Protein AF-A0A2E8MBU4-F1 (afdb_monomer)

Structure (mmCIF, N/CA/C/O backbone):
data_AF-A0A2E8MBU4-F1
#
_entry.id   AF-A0A2E8MBU4-F1
#
loop_
_atom_site.group_PDB
_atom_site.id
_atom_site.type_symbol
_atom_site.label_atom_id
_at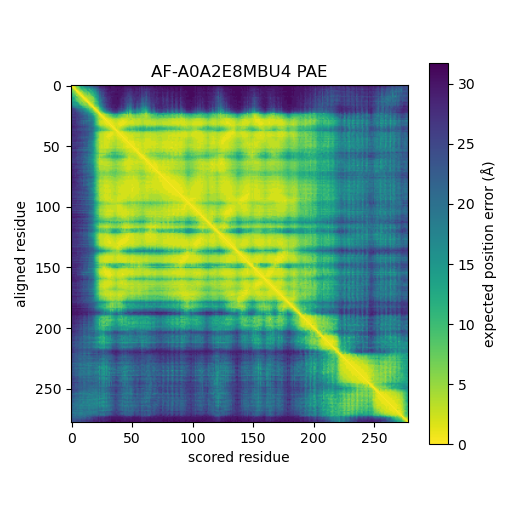om_site.label_alt_id
_atom_site.label_comp_id
_atom_site.label_asym_id
_atom_site.label_entity_id
_atom_site.label_seq_id
_atom_site.pdbx_PDB_ins_code
_atom_site.Cartn_x
_atom_site.Cartn_y
_atom_site.Cartn_z
_atom_site.occupancy
_atom_site.B_iso_or_equiv
_atom_site.auth_seq_id
_atom_site.auth_comp_id
_atom_site.auth_asym_id
_atom_site.auth_atom_id
_atom_site.pdbx_PDB_model_num
ATOM 1 N N . MET A 1 1 ? 19.467 19.066 -52.114 1.00 43.53 1 MET A N 1
ATOM 2 C CA . MET A 1 1 ? 18.720 17.789 -52.218 1.00 43.53 1 MET A CA 1
ATOM 3 C C . MET A 1 1 ? 19.750 16.673 -52.111 1.00 43.53 1 MET A C 1
ATOM 5 O O . MET A 1 1 ? 20.726 16.756 -52.830 1.00 43.53 1 MET A O 1
ATOM 9 N N . SER A 1 2 ? 19.666 15.688 -51.224 1.00 43.31 2 SER A N 1
ATOM 10 C CA . SER A 1 2 ? 18.500 15.182 -50.505 1.00 43.31 2 SER A CA 1
ATOM 11 C C . SER A 1 2 ? 18.910 14.243 -49.355 1.00 43.31 2 SER A C 1
ATOM 13 O O . SER A 1 2 ? 19.988 13.662 -49.358 1.00 43.31 2 SER A O 1
ATOM 15 N N . SER A 1 3 ? 17.963 14.079 -48.426 1.00 44.31 3 SER A N 1
ATOM 16 C CA . SER A 1 3 ? 17.482 12.792 -47.888 1.00 44.31 3 SER A CA 1
ATOM 17 C C . SER A 1 3 ? 18.101 12.100 -46.669 1.00 44.31 3 SER A C 1
ATOM 19 O O . SER A 1 3 ? 17.546 11.074 -46.295 1.00 44.31 3 SER A O 1
ATOM 21 N N . HIS A 1 4 ? 19.109 12.629 -45.965 1.00 42.56 4 HIS A N 1
ATOM 22 C CA . HIS A 1 4 ? 19.580 11.966 -44.721 1.00 42.56 4 HIS A CA 1
ATOM 23 C C . HIS A 1 4 ? 19.365 12.749 -43.418 1.00 42.56 4 HIS A C 1
ATOM 25 O O . HIS A 1 4 ? 19.321 12.144 -42.355 1.00 42.56 4 HIS A O 1
ATOM 31 N N . LEU A 1 5 ? 19.120 14.062 -43.488 1.00 35.66 5 LEU A N 1
ATOM 32 C CA . LEU A 1 5 ? 18.785 14.882 -42.309 1.00 35.66 5 LEU A CA 1
ATOM 33 C C . LEU A 1 5 ? 17.288 14.860 -41.951 1.00 35.66 5 LEU A C 1
ATOM 35 O O . LEU A 1 5 ? 16.922 15.089 -40.805 1.00 35.66 5 LEU A O 1
ATOM 39 N N . VAL A 1 6 ? 16.421 14.542 -42.917 1.00 37.09 6 VAL A N 1
ATOM 40 C CA . VAL A 1 6 ? 14.963 14.506 -42.720 1.00 37.09 6 VAL A CA 1
ATOM 41 C C . VAL A 1 6 ? 14.500 13.306 -41.872 1.00 37.09 6 VAL A C 1
ATOM 43 O O . VAL A 1 6 ? 13.727 13.536 -40.945 1.00 37.09 6 VAL A O 1
ATOM 46 N N . PRO A 1 7 ? 14.978 12.053 -42.053 1.00 36.88 7 PRO A N 1
ATOM 47 C CA . PRO A 1 7 ? 14.533 10.954 -41.187 1.00 36.88 7 PRO A CA 1
ATOM 48 C C . PRO A 1 7 ? 15.094 11.056 -39.756 1.00 36.88 7 PRO A C 1
ATOM 50 O O . PRO A 1 7 ? 14.464 10.563 -38.827 1.00 36.88 7 PRO A O 1
ATOM 53 N N . LEU A 1 8 ? 16.227 11.749 -39.571 1.00 36.34 8 LEU A N 1
ATOM 54 C CA . LEU A 1 8 ? 16.903 11.941 -38.280 1.00 36.34 8 LEU A CA 1
ATOM 55 C C . LEU A 1 8 ? 16.124 12.877 -37.345 1.00 36.34 8 LEU A C 1
ATOM 57 O O . LEU A 1 8 ? 16.008 12.599 -36.155 1.00 36.34 8 LEU A O 1
ATOM 61 N N . LEU A 1 9 ? 15.528 13.944 -37.894 1.00 32.53 9 LEU A N 1
ATOM 62 C CA . LEU A 1 9 ? 14.600 14.783 -37.135 1.00 32.53 9 LEU A CA 1
ATOM 63 C C . LEU A 1 9 ? 13.249 14.095 -36.938 1.00 32.53 9 LEU A C 1
ATOM 65 O O . LEU A 1 9 ? 12.663 14.243 -35.879 1.00 32.53 9 LEU A O 1
ATOM 69 N N . THR A 1 10 ? 12.763 13.327 -37.918 1.00 36.03 10 THR A N 1
ATOM 70 C CA . THR A 1 10 ? 11.418 12.729 -37.837 1.00 36.03 10 THR A CA 1
ATOM 71 C C . THR A 1 10 ? 11.352 11.593 -36.808 1.00 36.03 10 THR A C 1
ATOM 73 O O . THR A 1 10 ? 10.358 11.484 -36.104 1.00 36.03 10 THR A O 1
ATOM 76 N N . PHE A 1 11 ? 12.412 10.792 -36.638 1.00 37.94 11 PHE A N 1
ATOM 77 C CA . PHE A 1 11 ? 12.432 9.722 -35.628 1.00 37.94 11 PHE A CA 1
ATOM 78 C C . PHE A 1 11 ? 12.684 10.253 -34.205 1.00 37.94 11 PHE A C 1
ATOM 80 O O . PHE A 1 11 ? 12.065 9.784 -33.254 1.00 37.94 11 PHE A O 1
ATOM 87 N N . ALA A 1 12 ? 13.517 11.292 -34.067 1.00 34.59 12 ALA A N 1
ATOM 88 C CA . ALA A 1 12 ? 13.704 11.998 -32.800 1.00 34.59 12 ALA A CA 1
ATOM 89 C C . ALA A 1 12 ? 12.435 12.762 -32.372 1.00 34.59 12 ALA A C 1
ATOM 91 O O . ALA A 1 12 ? 12.103 12.755 -31.193 1.00 34.59 12 ALA A O 1
ATOM 92 N N . LEU A 1 13 ? 11.677 13.350 -33.313 1.00 33.91 13 LEU A N 1
ATOM 93 C CA . LEU A 1 13 ? 10.389 13.993 -33.010 1.00 33.91 13 LEU A CA 1
ATOM 94 C C . LEU A 1 13 ? 9.280 12.990 -32.666 1.00 33.91 13 LEU A C 1
ATOM 96 O O . LEU A 1 13 ? 8.386 13.334 -31.903 1.00 33.91 13 LEU A O 1
ATOM 100 N N . ILE A 1 14 ? 9.322 11.770 -33.212 1.00 37.56 14 ILE A N 1
ATOM 101 C CA . ILE A 1 14 ? 8.348 10.719 -32.878 1.00 37.56 14 ILE A CA 1
ATOM 102 C C . ILE A 1 14 ? 8.603 10.167 -31.466 1.00 37.56 14 ILE A C 1
ATOM 104 O O . ILE A 1 14 ? 7.643 9.916 -30.750 1.00 37.56 14 ILE A O 1
ATOM 108 N N . LEU A 1 15 ? 9.863 10.080 -31.022 1.00 36.00 15 LEU A N 1
ATOM 109 C CA . LEU A 1 15 ? 10.206 9.711 -29.638 1.00 36.00 15 LEU A CA 1
ATOM 110 C C . LEU A 1 15 ? 10.025 10.861 -28.631 1.00 36.00 15 LEU A C 1
ATOM 112 O O . LEU A 1 15 ? 9.760 10.608 -27.462 1.00 36.00 15 LEU A O 1
ATOM 116 N N . LEU A 1 16 ? 10.108 12.120 -29.075 1.00 35.88 16 LEU A N 1
ATOM 117 C CA . LEU A 1 16 ? 9.798 13.299 -28.250 1.00 35.88 16 LEU A CA 1
ATOM 118 C C . LEU A 1 16 ? 8.291 13.533 -28.050 1.00 35.88 16 LEU A C 1
ATOM 120 O O . LEU A 1 16 ? 7.926 14.362 -27.223 1.00 35.88 16 LEU A O 1
ATOM 124 N N . ASN A 1 17 ? 7.420 12.833 -28.788 1.00 30.64 17 ASN A N 1
ATOM 125 C CA . ASN A 1 17 ? 5.969 13.048 -28.735 1.00 30.64 17 ASN A CA 1
ATOM 126 C C . ASN A 1 17 ? 5.181 11.880 -28.113 1.00 30.64 17 ASN A C 1
ATOM 128 O O . ASN A 1 17 ? 3.956 11.917 -28.082 1.00 30.64 17 ASN A O 1
ATOM 132 N N . THR A 1 18 ? 5.856 10.847 -27.605 1.00 38.12 18 THR A N 1
ATOM 133 C CA . THR A 1 18 ? 5.210 9.705 -26.925 1.00 38.12 18 THR A CA 1
ATOM 134 C C . THR A 1 18 ? 5.538 9.643 -25.434 1.00 38.12 18 THR A C 1
ATOM 136 O O . THR A 1 18 ? 5.548 8.567 -24.850 1.00 38.12 18 THR A O 1
ATOM 139 N N . GLY A 1 19 ? 5.835 10.788 -24.819 1.00 34.59 19 GLY A N 1
ATOM 140 C CA . GLY A 1 19 ? 6.298 10.861 -23.435 1.00 34.59 19 GLY A CA 1
ATOM 141 C C . GLY A 1 19 ? 5.705 12.016 -22.641 1.00 34.59 19 GLY A C 1
ATOM 142 O O . GLY A 1 19 ? 6.367 12.540 -21.757 1.00 34.59 19 GLY A O 1
ATOM 143 N N . LEU A 1 20 ? 4.458 12.412 -22.911 1.00 33.94 20 LEU A N 1
ATOM 144 C CA . LEU A 1 20 ? 3.605 12.859 -21.807 1.00 33.94 20 LEU A CA 1
ATOM 145 C C . LEU A 1 20 ? 3.286 11.596 -20.995 1.00 33.94 20 LEU A C 1
ATOM 147 O O . LEU A 1 20 ? 2.199 11.042 -21.109 1.00 33.94 20 LEU A O 1
ATOM 151 N N . ALA A 1 21 ? 4.266 11.084 -20.248 1.00 39.59 21 ALA A N 1
ATOM 152 C CA . ALA A 1 21 ? 4.005 10.143 -19.170 1.00 39.59 21 ALA A CA 1
ATOM 153 C C . ALA A 1 21 ? 3.316 10.963 -18.074 1.00 39.59 21 ALA A C 1
ATOM 155 O O . ALA A 1 21 ? 3.954 11.518 -17.188 1.00 39.59 21 ALA A O 1
ATOM 156 N N . ARG A 1 22 ? 2.014 11.170 -18.275 1.00 45.31 22 ARG A N 1
ATOM 157 C CA . ARG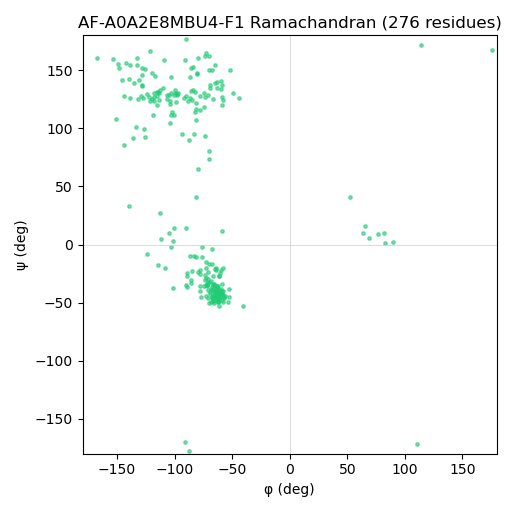 A 1 22 ? 1.111 11.948 -17.423 1.00 45.31 22 ARG A CA 1
ATOM 158 C C . ARG A 1 22 ? 0.267 11.060 -16.510 1.00 45.31 22 ARG A C 1
ATOM 160 O O . ARG A 1 22 ? -0.697 11.533 -15.936 1.00 45.31 22 ARG A O 1
ATOM 167 N N . ALA A 1 23 ? 0.634 9.790 -16.385 1.00 50.41 23 ALA A N 1
ATOM 168 C CA . ALA A 1 23 ? -0.061 8.847 -15.529 1.00 50.41 23 ALA A CA 1
ATOM 169 C C . ALA A 1 23 ? 0.725 8.691 -14.227 1.00 50.41 23 ALA A C 1
ATOM 171 O O . ALA A 1 23 ? 1.826 8.134 -14.231 1.00 50.41 23 ALA A O 1
ATOM 172 N N . HIS A 1 24 ? 0.167 9.183 -13.124 1.00 69.19 24 HIS A N 1
ATOM 173 C CA . HIS A 1 24 ? 0.628 8.821 -11.790 1.00 69.19 24 HIS A CA 1
ATOM 174 C C . HIS A 1 24 ? 0.164 7.392 -11.495 1.00 69.19 24 HIS A C 1
ATOM 176 O O . HIS A 1 24 ? -0.981 7.169 -11.103 1.00 69.19 24 HIS A O 1
ATOM 182 N N . LYS A 1 25 ? 1.014 6.398 -11.783 1.00 70.06 25 LYS A N 1
ATOM 183 C CA . LYS A 1 25 ? 0.691 4.985 -11.551 1.00 70.06 25 LYS A CA 1
ATOM 184 C C . LYS A 1 25 ? 1.296 4.524 -10.232 1.00 70.06 25 LYS A C 1
ATOM 186 O O . LYS A 1 25 ? 2.490 4.683 -10.008 1.00 70.06 25 LYS A O 1
ATOM 191 N N . ILE A 1 26 ? 0.465 3.918 -9.392 1.00 76.56 26 ILE A N 1
ATOM 192 C CA . ILE A 1 26 ? 0.895 3.297 -8.141 1.00 76.56 26 ILE A CA 1
ATOM 193 C C . ILE A 1 26 ? 0.960 1.799 -8.357 1.00 76.56 26 ILE A C 1
ATOM 195 O O . ILE A 1 26 ? -0.054 1.150 -8.610 1.00 76.56 26 ILE A O 1
ATOM 199 N N . ASP A 1 27 ? 2.178 1.276 -8.280 1.00 76.25 27 ASP A N 1
ATOM 200 C CA . ASP A 1 27 ? 2.452 -0.137 -8.514 1.00 76.25 27 ASP A CA 1
ATOM 201 C C . ASP A 1 27 ? 2.341 -0.964 -7.225 1.00 76.25 27 ASP A C 1
ATOM 203 O O . ASP A 1 27 ? 2.010 -2.149 -7.284 1.00 76.25 27 ASP A O 1
ATOM 207 N N . SER A 1 28 ? 2.571 -0.354 -6.057 1.00 83.50 28 SER A N 1
ATOM 208 C CA . SER A 1 28 ? 2.490 -1.034 -4.764 1.00 83.50 28 SER A CA 1
ATOM 209 C C . SER A 1 28 ? 2.037 -0.135 -3.616 1.00 83.50 28 SER A C 1
ATOM 211 O O . SER A 1 28 ? 2.290 1.067 -3.606 1.00 83.50 28 SER A O 1
ATOM 213 N N . MET A 1 29 ? 1.405 -0.753 -2.619 1.00 87.81 29 MET A N 1
ATOM 214 C CA . MET A 1 29 ? 1.190 -0.199 -1.284 1.00 87.81 29 MET A CA 1
ATOM 215 C C . MET A 1 29 ? 2.033 -0.950 -0.270 1.00 87.81 29 MET A C 1
ATOM 217 O O . MET A 1 29 ? 2.021 -2.179 -0.259 1.00 87.81 29 MET A O 1
ATOM 221 N N . GLU A 1 30 ? 2.707 -0.221 0.610 1.00 91.19 30 GLU A N 1
ATOM 222 C CA . GLU A 1 30 ? 3.590 -0.806 1.613 1.00 91.19 30 GLU A CA 1
ATOM 223 C C . GLU A 1 30 ? 3.094 -0.480 3.022 1.00 91.19 30 GLU A C 1
ATOM 225 O O . GLU A 1 30 ? 2.834 0.678 3.347 1.00 91.19 30 GLU A O 1
ATOM 230 N N . PHE A 1 31 ? 2.984 -1.502 3.871 1.00 94.00 31 PHE A N 1
ATOM 231 C CA . PHE A 1 31 ? 2.664 -1.339 5.287 1.00 94.00 31 PHE A CA 1
ATOM 232 C C . PHE A 1 31 ? 3.671 -2.081 6.148 1.00 94.00 31 PHE A C 1
ATOM 234 O O . PHE A 1 31 ? 3.990 -3.240 5.908 1.00 94.00 31 PHE A O 1
ATOM 241 N N . ASN A 1 32 ? 4.111 -1.432 7.212 1.00 93.69 32 ASN A N 1
ATOM 242 C CA . ASN A 1 32 ? 4.862 -2.066 8.278 1.00 93.69 32 ASN A CA 1
ATOM 243 C C . ASN A 1 32 ? 3.882 -2.749 9.224 1.00 93.69 32 ASN A C 1
ATOM 245 O O . ASN A 1 32 ? 2.914 -2.125 9.665 1.00 93.69 32 ASN A O 1
ATOM 249 N N . PHE A 1 33 ? 4.154 -4.004 9.554 1.00 93.44 33 PHE A N 1
ATOM 250 C CA . PHE A 1 33 ? 3.391 -4.768 10.521 1.00 93.44 33 PHE A CA 1
ATOM 251 C C . PHE A 1 33 ? 4.166 -4.874 11.829 1.00 93.44 33 PHE A C 1
ATOM 253 O O . PHE A 1 33 ? 5.309 -5.328 11.844 1.00 93.44 33 PHE A O 1
ATOM 260 N N . ARG A 1 34 ? 3.539 -4.430 12.919 1.00 90.88 34 ARG A N 1
ATOM 261 C CA . ARG A 1 34 ? 4.095 -4.493 14.271 1.00 90.88 34 ARG A CA 1
ATOM 262 C C . ARG A 1 34 ? 3.112 -5.143 15.220 1.00 90.88 34 ARG A C 1
ATOM 264 O O . ARG A 1 34 ? 1.923 -4.816 15.225 1.00 90.88 34 ARG A O 1
ATOM 271 N N . GLU A 1 35 ? 3.634 -6.012 16.066 1.00 87.19 35 GLU A N 1
ATOM 272 C CA . GLU A 1 35 ? 2.854 -6.742 17.051 1.00 87.19 35 GLU A CA 1
ATOM 273 C C . GLU A 1 35 ? 3.066 -6.123 18.434 1.00 87.19 35 GLU A C 1
ATOM 275 O O . GLU A 1 35 ? 4.187 -5.874 18.869 1.00 87.19 35 GLU A O 1
ATOM 280 N N . SER A 1 36 ? 1.975 -5.848 19.143 1.00 82.81 36 SER A N 1
ATOM 281 C CA . SER A 1 36 ? 2.002 -5.419 20.538 1.00 82.81 36 SER A CA 1
ATOM 282 C C . SER A 1 36 ? 0.989 -6.230 21.336 1.00 82.81 36 SER A C 1
ATOM 284 O O . SER A 1 36 ? 0.048 -6.801 20.788 1.00 82.81 36 SER A O 1
ATOM 286 N N . SER A 1 37 ? 1.161 -6.258 22.656 1.00 77.75 37 SER A N 1
ATOM 287 C CA . SER A 1 37 ? 0.243 -6.937 23.572 1.00 77.75 37 SER A CA 1
ATOM 288 C C . SER A 1 37 ? -1.160 -6.325 23.597 1.00 77.75 37 SER A C 1
ATOM 290 O O . SER A 1 37 ? -2.095 -6.980 24.041 1.00 77.75 37 SER A O 1
ATOM 292 N N . GLU A 1 38 ? -1.300 -5.059 23.188 1.00 85.31 38 GLU A N 1
ATOM 293 C CA . GLU A 1 38 ? -2.590 -4.352 23.159 1.00 85.31 38 GLU A CA 1
ATOM 294 C C . GLU A 1 38 ? -3.195 -4.285 21.755 1.00 85.31 38 GLU A C 1
ATOM 296 O O . GLU A 1 38 ? -4.409 -4.390 21.614 1.00 85.31 38 GLU A O 1
ATOM 301 N N . PHE A 1 39 ? -2.361 -4.116 20.726 1.00 90.69 39 PHE A N 1
ATOM 302 C CA . PHE A 1 39 ? -2.803 -3.960 19.343 1.00 90.69 39 PHE A CA 1
ATOM 303 C C . PHE A 1 39 ? -1.815 -4.597 18.370 1.00 90.69 39 PHE A C 1
ATOM 305 O O . PHE A 1 39 ? -0.603 -4.435 18.510 1.00 90.69 39 PHE A O 1
ATOM 312 N N . TRP A 1 40 ? -2.328 -5.228 17.322 1.00 92.44 40 TRP A N 1
ATOM 313 C CA . TRP A 1 40 ? -1.571 -5.436 16.093 1.00 92.44 40 TRP A CA 1
ATOM 314 C C . TRP A 1 40 ? -1.735 -4.206 15.207 1.00 92.44 40 TRP A C 1
ATOM 316 O O . TRP A 1 40 ? -2.842 -3.691 15.034 1.00 92.44 40 TRP A O 1
ATOM 326 N N . ILE A 1 41 ? -0.622 -3.698 14.687 1.00 94.62 41 ILE A N 1
ATOM 327 C CA . ILE A 1 41 ? -0.563 -2.400 14.022 1.00 94.62 41 ILE A CA 1
ATOM 328 C C . ILE A 1 41 ? -0.060 -2.597 12.597 1.00 94.62 41 ILE A C 1
ATOM 330 O O . ILE A 1 41 ? 1.049 -3.091 12.402 1.00 94.62 41 ILE A O 1
ATOM 334 N N . LEU A 1 42 ? -0.843 -2.155 11.610 1.00 94.69 42 LEU A N 1
ATOM 335 C CA . LEU A 1 42 ? -0.356 -1.926 10.248 1.00 94.69 42 LEU A CA 1
ATOM 336 C C . LEU A 1 42 ? -0.216 -0.426 10.013 1.00 94.69 42 LEU A C 1
ATOM 338 O O . LEU A 1 42 ? -1.162 0.325 10.241 1.00 94.69 42 LEU A O 1
ATOM 342 N N . GLU A 1 43 ? 0.946 0.017 9.545 1.00 95.50 43 GLU A N 1
ATOM 343 C CA . GLU A 1 43 ? 1.216 1.432 9.282 1.00 95.50 43 GLU A CA 1
ATOM 344 C C . GLU A 1 43 ? 1.988 1.628 7.979 1.00 95.50 43 GLU A C 1
ATOM 346 O O . GLU A 1 43 ? 3.063 1.057 7.797 1.00 95.50 43 GLU A O 1
ATOM 351 N N . GLY A 1 44 ? 1.457 2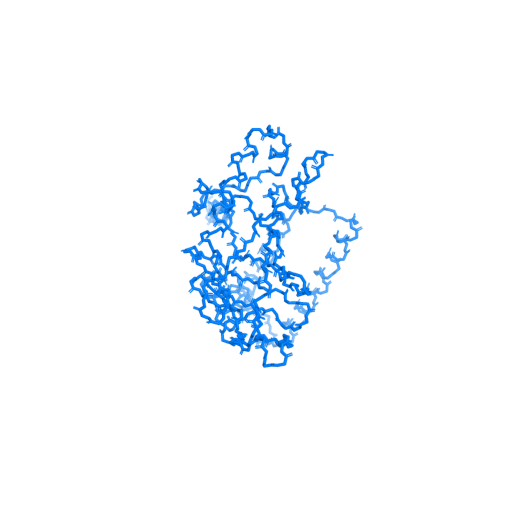.467 7.095 1.00 93.38 44 GLY A N 1
ATOM 352 C CA . GLY A 1 44 ? 2.053 2.760 5.796 1.00 93.38 44 GLY A CA 1
ATOM 353 C C . GLY A 1 44 ? 1.742 4.177 5.335 1.00 93.38 44 GLY A C 1
ATOM 354 O O . GLY A 1 44 ? 0.746 4.774 5.754 1.00 93.38 44 GLY A O 1
ATOM 355 N N . GLU A 1 45 ? 2.600 4.710 4.473 1.00 92.94 45 GLU A N 1
ATOM 356 C CA . GLU A 1 45 ? 2.331 5.947 3.745 1.00 92.94 45 GLU A CA 1
ATOM 357 C C . GLU A 1 45 ? 1.636 5.590 2.433 1.00 92.94 45 GLU A C 1
ATOM 359 O O . GLU A 1 45 ? 2.089 4.727 1.682 1.00 92.94 45 GLU A O 1
ATOM 364 N N . ILE A 1 46 ? 0.502 6.230 2.176 1.00 90.62 46 ILE A N 1
ATOM 365 C CA . ILE A 1 46 ? -0.329 5.958 1.009 1.00 90.62 46 ILE A CA 1
ATOM 366 C C . ILE A 1 46 ? -0.645 7.242 0.266 1.00 90.62 46 ILE A C 1
ATOM 368 O O . ILE A 1 46 ? -0.847 8.304 0.854 1.00 90.62 46 ILE A O 1
ATOM 372 N N . ASP A 1 47 ? -0.729 7.123 -1.048 1.00 90.69 47 ASP A N 1
ATOM 373 C CA . ASP A 1 47 ? -1.039 8.243 -1.916 1.00 90.69 47 ASP A CA 1
ATOM 374 C C . ASP A 1 47 ? -2.514 8.649 -1.831 1.00 90.69 47 ASP A C 1
ATOM 376 O O . ASP A 1 47 ? -3.422 7.831 -2.028 1.00 90.69 47 ASP A O 1
ATOM 380 N N . LEU A 1 48 ? -2.772 9.933 -1.577 1.00 90.50 48 LEU A N 1
ATOM 381 C CA . LEU A 1 48 ? -4.135 10.452 -1.475 1.00 90.50 48 LEU A CA 1
ATOM 382 C C . LEU A 1 48 ? -4.908 10.364 -2.792 1.00 90.50 48 LEU A C 1
ATOM 384 O O . LEU A 1 48 ? -6.107 10.087 -2.769 1.00 90.50 48 LEU A O 1
ATOM 388 N N . THR A 1 49 ? -4.237 10.538 -3.928 1.00 90.75 49 THR A N 1
ATOM 389 C CA . THR A 1 49 ? -4.816 10.391 -5.273 1.00 90.75 49 THR A CA 1
ATOM 390 C C . THR A 1 49 ? -5.382 8.984 -5.449 1.00 90.75 49 THR A C 1
ATOM 392 O O . THR A 1 49 ? -6.486 8.807 -5.949 1.00 90.75 49 THR A O 1
ATOM 395 N N . TYR A 1 50 ? -4.685 7.965 -4.950 1.00 88.56 50 TYR A N 1
ATOM 396 C CA . TYR A 1 50 ? -5.151 6.579 -5.032 1.00 88.56 50 TYR A CA 1
ATOM 397 C C . TYR A 1 50 ? -6.335 6.269 -4.119 1.00 88.56 50 TYR A C 1
ATOM 399 O O . TYR A 1 50 ? -7.205 5.452 -4.440 1.00 88.56 50 TYR A O 1
ATOM 407 N N . MET A 1 51 ? -6.350 6.892 -2.942 1.00 90.00 51 MET A N 1
ATOM 408 C CA . MET A 1 51 ? -7.359 6.650 -1.913 1.00 90.00 51 MET A CA 1
ATOM 409 C C . MET A 1 51 ? -8.668 7.390 -2.181 1.00 90.00 51 MET A C 1
ATOM 411 O O . MET A 1 51 ? -9.727 6.981 -1.694 1.00 90.00 51 MET A O 1
ATOM 415 N N . LEU A 1 52 ? -8.613 8.472 -2.950 1.00 91.06 52 LEU A N 1
ATOM 416 C CA . LEU A 1 52 ? -9.772 9.277 -3.286 1.00 91.06 52 LEU A CA 1
ATOM 417 C C . LEU A 1 52 ? -10.559 8.654 -4.453 1.00 91.06 52 LEU A C 1
ATOM 419 O O . LEU A 1 52 ? -10.012 8.465 -5.541 1.00 91.06 52 LEU A O 1
ATOM 423 N N . PRO A 1 53 ? -11.858 8.340 -4.268 1.00 87.56 53 PRO A N 1
ATOM 424 C CA . PRO A 1 53 ? -12.664 7.670 -5.288 1.00 87.56 53 PRO A CA 1
ATOM 425 C C . PRO A 1 53 ? -12.789 8.425 -6.615 1.00 87.56 53 PRO A C 1
ATOM 427 O O . PRO A 1 53 ? -13.134 7.808 -7.617 1.00 87.56 53 PRO A O 1
ATOM 430 N N . GLU A 1 54 ? -12.580 9.744 -6.621 1.00 87.38 54 GLU A N 1
ATOM 431 C CA . GLU A 1 54 ? -12.676 10.570 -7.829 1.00 87.38 54 GLU A CA 1
ATOM 432 C C . GLU A 1 54 ? -11.511 10.355 -8.796 1.00 87.38 54 GLU A C 1
ATOM 434 O O . GLU A 1 54 ? -11.691 10.537 -9.996 1.00 87.38 54 GLU A O 1
ATOM 439 N N . PHE A 1 55 ? -10.343 9.984 -8.271 1.00 85.94 55 PHE A N 1
ATOM 440 C CA . PHE A 1 55 ? -9.112 9.812 -9.045 1.00 85.94 55 PHE A CA 1
ATOM 441 C C . PHE A 1 55 ? -8.719 8.336 -9.184 1.00 85.94 55 PHE A C 1
ATOM 443 O O . PHE A 1 55 ? -7.979 7.955 -10.089 1.00 85.94 55 PHE A O 1
ATOM 450 N N . ARG A 1 56 ? -9.232 7.479 -8.295 1.00 81.94 56 ARG A N 1
ATOM 451 C CA . ARG A 1 56 ? -8.937 6.049 -8.280 1.00 81.94 56 ARG A CA 1
ATOM 452 C C . ARG A 1 56 ? -9.326 5.371 -9.602 1.00 81.94 56 ARG A C 1
ATOM 454 O O . ARG A 1 56 ? -10.499 5.324 -9.965 1.00 81.94 56 ARG A O 1
ATOM 461 N N . GLY A 1 57 ? -8.338 4.772 -10.268 1.00 77.81 57 GLY A N 1
ATOM 462 C CA . GLY A 1 57 ? -8.520 4.028 -11.520 1.00 77.81 57 GLY A CA 1
ATOM 463 C C . GLY A 1 57 ? -8.558 4.896 -12.783 1.00 77.81 57 GLY A C 1
ATOM 464 O O . GLY A 1 57 ? -8.722 4.351 -13.874 1.00 77.81 57 GLY A O 1
ATOM 465 N N . ASP A 1 58 ? -8.392 6.215 -12.656 1.00 82.25 58 ASP A N 1
ATOM 466 C CA . ASP A 1 58 ? -8.219 7.110 -13.797 1.00 82.25 58 ASP A CA 1
ATOM 467 C C . ASP A 1 58 ? -6.748 7.082 -14.260 1.00 82.25 58 ASP A C 1
ATOM 469 O O . ASP A 1 58 ? -5.863 7.504 -13.512 1.00 82.25 58 ASP A O 1
ATOM 473 N N . PRO A 1 59 ? -6.447 6.576 -15.472 1.00 71.31 59 PRO A N 1
ATOM 474 C CA . PRO A 1 59 ? -5.079 6.520 -15.980 1.00 71.31 59 PRO A CA 1
ATOM 475 C C . PRO A 1 59 ? -4.482 7.905 -16.276 1.00 71.31 59 PRO A C 1
ATOM 477 O O . PRO A 1 59 ? -3.265 8.003 -16.417 1.00 71.31 59 PRO A O 1
ATOM 480 N N . ASP A 1 60 ? -5.310 8.948 -16.386 1.00 79.62 60 ASP A N 1
ATOM 481 C CA . ASP A 1 60 ? -4.884 10.321 -16.667 1.00 79.62 60 ASP A CA 1
ATOM 482 C C . ASP A 1 60 ? -4.853 11.199 -15.400 1.00 79.62 60 ASP A C 1
ATOM 484 O O . ASP A 1 60 ? -4.570 12.398 -15.491 1.00 79.62 60 ASP A O 1
ATOM 488 N N . ALA A 1 61 ? -5.140 10.633 -14.219 1.00 81.00 61 ALA A N 1
ATOM 489 C CA . ALA A 1 61 ? -5.064 11.371 -12.965 1.00 81.00 61 ALA A CA 1
ATOM 490 C C . ALA A 1 61 ? -3.614 11.765 -12.643 1.00 81.00 61 ALA A C 1
ATOM 492 O O . ALA A 1 61 ? -2.711 10.928 -12.555 1.00 81.00 61 ALA A O 1
ATOM 493 N N . GLU A 1 62 ? -3.405 13.065 -12.437 1.00 85.38 62 GLU A N 1
ATOM 494 C CA . GLU A 1 62 ? -2.152 13.601 -11.913 1.00 85.38 62 GLU A CA 1
ATOM 495 C C . GLU A 1 62 ? -2.121 13.451 -10.384 1.00 85.38 62 GLU A C 1
ATOM 497 O O . GLU A 1 62 ? -3.155 13.544 -9.717 1.00 85.38 62 GLU A O 1
ATOM 502 N N . ALA A 1 63 ? -0.928 13.227 -9.828 1.00 85.62 63 ALA A N 1
ATOM 503 C CA . ALA A 1 63 ? -0.731 13.161 -8.385 1.00 85.62 63 ALA A CA 1
ATOM 504 C C . ALA A 1 63 ? -1.155 14.478 -7.720 1.00 85.62 63 ALA A C 1
ATOM 506 O O . ALA A 1 63 ? -0.772 15.561 -8.171 1.00 85.62 63 ALA A O 1
ATOM 507 N N . LEU A 1 64 ? -1.911 14.395 -6.625 1.00 88.94 64 LEU A N 1
ATOM 508 C CA . LEU A 1 64 ? -2.274 15.572 -5.839 1.00 88.94 64 LEU A CA 1
ATOM 509 C C . LEU A 1 64 ? -1.025 16.231 -5.243 1.00 88.94 64 LEU A C 1
ATOM 511 O O . LEU A 1 64 ? -0.183 15.552 -4.658 1.00 88.94 64 LEU A O 1
ATOM 515 N N . SER A 1 65 ? -0.929 17.560 -5.341 1.00 89.94 65 SER A N 1
ATOM 516 C CA . SER A 1 65 ? 0.190 18.313 -4.768 1.00 89.94 65 SER A CA 1
ATOM 517 C C . SER A 1 65 ? 0.116 18.335 -3.246 1.00 89.94 65 SER A C 1
ATOM 519 O O . SER A 1 65 ? -0.887 18.751 -2.660 1.00 89.94 65 SER A O 1
ATOM 521 N N . ARG A 1 66 ? 1.215 17.971 -2.577 1.00 89.88 66 ARG A N 1
ATOM 522 C CA . ARG A 1 66 ? 1.322 18.067 -1.114 1.00 89.88 66 ARG A CA 1
ATOM 523 C C . ARG A 1 66 ? 1.056 19.488 -0.628 1.00 89.88 66 ARG A C 1
ATOM 525 O O . ARG A 1 66 ? 0.354 19.679 0.364 1.00 89.88 66 ARG A O 1
ATOM 532 N N . LYS A 1 67 ? 1.631 20.482 -1.310 1.00 88.12 67 LYS A N 1
ATOM 533 C CA . LYS A 1 67 ? 1.484 21.899 -0.943 1.00 88.12 67 LYS A CA 1
ATOM 534 C C . LYS A 1 67 ? 0.036 22.354 -1.029 1.00 88.12 67 LYS A C 1
ATOM 536 O O . LYS A 1 67 ? -0.454 22.941 -0.072 1.00 88.12 67 LYS A O 1
ATOM 541 N N . GLU A 1 68 ? -0.637 22.046 -2.133 1.00 89.31 68 GLU A N 1
ATOM 542 C CA . GLU A 1 68 ? -2.038 22.430 -2.335 1.00 89.31 68 GLU A CA 1
ATOM 543 C C . GLU A 1 68 ? -2.950 21.753 -1.306 1.00 89.31 68 GLU A C 1
ATOM 545 O O . GLU A 1 68 ? -3.803 22.406 -0.706 1.00 89.31 68 GLU A O 1
ATOM 550 N N . MET A 1 69 ? -2.717 20.468 -1.019 1.00 89.19 69 MET A N 1
ATOM 551 C CA . MET A 1 69 ? -3.493 19.726 -0.023 1.00 89.19 69 MET A CA 1
ATOM 552 C C . MET A 1 69 ? -3.317 20.297 1.393 1.00 89.19 69 MET A C 1
ATOM 554 O O . MET A 1 69 ? -4.278 20.376 2.158 1.00 89.19 69 MET A O 1
ATOM 558 N N . MET A 1 70 ? -2.115 20.756 1.751 1.00 87.56 70 MET A N 1
ATOM 559 C CA . MET A 1 70 ? -1.860 21.392 3.050 1.00 87.56 70 MET A CA 1
ATOM 560 C C . MET A 1 70 ? -2.504 22.783 3.205 1.00 87.56 70 MET A C 1
ATOM 562 O O . MET A 1 70 ? -2.631 23.258 4.334 1.00 87.56 70 MET A O 1
ATOM 566 N N . GLU A 1 71 ? -2.916 23.437 2.115 1.00 89.25 71 GLU A N 1
ATOM 567 C CA . GLU A 1 71 ? -3.602 24.741 2.141 1.00 89.25 71 GLU A CA 1
ATOM 568 C C . GLU A 1 71 ? -5.129 24.626 2.308 1.00 89.25 71 GLU A C 1
ATOM 570 O O . GLU A 1 71 ? -5.802 25.635 2.542 1.00 89.25 71 GLU A O 1
ATOM 575 N N . LEU A 1 72 ? -5.683 23.413 2.213 1.00 87.56 72 LEU A N 1
ATOM 576 C CA . LEU A 1 72 ? -7.118 23.163 2.338 1.00 87.56 72 LEU A CA 1
ATOM 577 C C . LEU A 1 72 ? -7.663 23.493 3.733 1.00 87.56 72 LEU A C 1
ATOM 579 O O . LEU A 1 72 ? -6.968 23.436 4.752 1.00 87.56 72 LEU A O 1
ATOM 583 N N . SER A 1 73 ? -8.959 23.806 3.787 1.00 87.12 73 SER A N 1
ATOM 584 C CA . SER A 1 73 ? -9.636 24.088 5.049 1.00 87.12 73 SER A CA 1
ATOM 585 C C . SER A 1 73 ? -9.878 22.813 5.867 1.00 87.12 73 SER A C 1
ATOM 587 O O . SER A 1 73 ? -9.887 21.698 5.347 1.00 87.12 73 SER A O 1
ATOM 589 N N . ALA A 1 74 ? -10.139 22.970 7.168 1.00 85.00 74 ALA A N 1
ATOM 590 C CA . ALA A 1 74 ? -10.504 21.842 8.030 1.00 85.00 74 ALA A CA 1
ATOM 591 C C . ALA A 1 74 ? -11.808 21.143 7.587 1.00 85.00 74 ALA A C 1
ATOM 593 O O . ALA A 1 74 ? -11.983 19.953 7.837 1.00 85.00 74 ALA A O 1
ATOM 594 N N . GLU A 1 75 ? -12.718 21.869 6.928 1.00 86.69 75 GLU A N 1
ATOM 595 C CA . GLU A 1 75 ? -13.962 21.307 6.393 1.00 86.69 75 GLU A CA 1
ATOM 596 C C . GLU A 1 75 ? -13.683 20.405 5.184 1.00 86.69 75 GLU A C 1
ATOM 598 O O . GLU A 1 75 ? -14.153 19.266 5.153 1.00 86.69 75 GLU A O 1
ATOM 603 N N . ASP A 1 76 ? -12.840 20.862 4.252 1.00 88.81 76 ASP A N 1
ATOM 604 C CA . ASP A 1 76 ? -12.412 20.070 3.090 1.00 88.81 76 ASP A CA 1
ATOM 605 C C . ASP A 1 76 ? -11.692 18.788 3.533 1.00 88.81 76 ASP A C 1
ATOM 607 O O . ASP A 1 76 ? -11.961 17.695 3.027 1.00 88.81 76 ASP A O 1
ATOM 611 N N . TRP A 1 77 ? -10.829 18.904 4.544 1.00 87.38 77 TRP A N 1
ATOM 612 C CA . TRP A 1 77 ? -10.105 17.770 5.111 1.00 87.38 77 TRP A CA 1
ATOM 613 C C . TRP A 1 77 ? -10.999 16.765 5.832 1.00 87.38 77 TRP A C 1
ATOM 615 O O . TRP A 1 77 ? -10.733 15.570 5.748 1.00 87.38 77 TRP A O 1
ATOM 625 N N . SER A 1 78 ? -12.072 17.212 6.488 1.00 87.81 78 SER A N 1
ATOM 626 C CA . SER A 1 78 ? -13.065 16.311 7.090 1.00 87.81 78 SER A CA 1
ATOM 627 C C . SER A 1 78 ? -13.738 15.437 6.024 1.00 87.81 78 SER A C 1
ATOM 629 O O . SER A 1 78 ? -13.887 14.226 6.195 1.00 87.81 78 SER A O 1
ATOM 631 N N . VAL A 1 79 ? -14.069 16.034 4.873 1.00 90.94 79 VAL A N 1
ATOM 632 C CA . VAL A 1 79 ? -14.640 15.309 3.728 1.00 90.94 79 VAL A CA 1
ATOM 633 C C . VAL A 1 79 ? -13.626 14.335 3.124 1.00 90.94 79 VAL A C 1
ATOM 635 O O . VAL A 1 79 ? -13.982 13.200 2.805 1.00 90.94 79 VAL A O 1
ATOM 638 N N . ILE A 1 80 ? -12.366 14.754 2.965 1.00 91.00 80 ILE A N 1
ATOM 639 C CA . ILE A 1 80 ? -11.292 13.879 2.471 1.00 91.00 80 ILE A CA 1
ATOM 640 C C . ILE A 1 80 ? -11.090 12.702 3.425 1.00 91.00 80 ILE A C 1
ATOM 642 O O . ILE A 1 80 ? -11.079 11.565 2.960 1.00 91.00 80 ILE A O 1
ATOM 646 N N . HIS A 1 81 ? -11.011 12.958 4.734 1.00 91.06 81 HIS A N 1
ATOM 647 C CA . HIS A 1 81 ? -10.858 11.940 5.772 1.00 91.06 81 HIS A CA 1
ATOM 648 C C . HIS A 1 81 ? -11.944 10.858 5.670 1.00 91.06 81 HIS A C 1
ATOM 650 O O . HIS A 1 81 ? -11.634 9.669 5.620 1.00 91.06 81 HIS A O 1
ATOM 656 N N . GLU A 1 82 ? -13.219 11.252 5.576 1.00 92.56 82 GLU A N 1
ATOM 657 C CA . GLU A 1 82 ? -14.329 10.299 5.431 1.00 92.56 82 GLU A CA 1
ATOM 658 C C . GLU A 1 82 ? -14.169 9.417 4.178 1.00 92.56 82 GLU A C 1
ATOM 660 O O . GLU A 1 82 ? -14.389 8.201 4.222 1.00 92.56 82 GLU A O 1
ATOM 665 N N . LYS A 1 83 ? -13.755 10.013 3.052 1.00 93.88 83 LYS A N 1
ATOM 666 C CA . LYS A 1 83 ? -13.557 9.286 1.791 1.00 93.88 83 LYS A CA 1
ATOM 667 C C . LYS A 1 83 ? -12.413 8.284 1.885 1.00 93.88 83 LYS A C 1
ATOM 669 O O . LYS A 1 83 ? -12.617 7.124 1.529 1.00 93.88 83 LYS A O 1
ATOM 674 N N . ILE A 1 84 ? -11.245 8.706 2.368 1.00 93.38 84 ILE A N 1
ATOM 675 C CA . ILE A 1 84 ? -10.066 7.835 2.454 1.00 93.38 84 ILE A CA 1
ATOM 676 C C . ILE A 1 84 ? -10.274 6.712 3.475 1.00 93.38 84 ILE A C 1
ATOM 678 O O . ILE A 1 84 ? -9.868 5.582 3.214 1.00 93.38 84 ILE A O 1
ATOM 682 N N . GLU A 1 85 ? -10.987 6.966 4.579 1.00 94.00 85 GLU A N 1
ATOM 683 C CA . GLU A 1 85 ? -11.351 5.931 5.552 1.00 94.00 85 GLU A CA 1
ATOM 684 C C . GLU A 1 85 ? -12.272 4.881 4.918 1.00 94.00 85 GLU A C 1
ATOM 686 O O . GLU A 1 85 ? -12.060 3.673 5.055 1.00 94.00 85 GLU A O 1
ATOM 691 N N . LYS A 1 86 ? -13.286 5.333 4.172 1.00 94.00 86 LYS A N 1
ATOM 692 C CA . LYS A 1 86 ? -14.206 4.444 3.460 1.00 94.00 86 LYS A CA 1
ATOM 693 C C . LYS A 1 86 ? -13.495 3.634 2.378 1.00 94.00 86 LYS A C 1
ATOM 695 O O . LYS A 1 86 ? -13.853 2.476 2.175 1.00 94.00 86 LYS A O 1
ATOM 700 N N . THR A 1 87 ? -12.525 4.222 1.681 1.00 93.00 87 THR A N 1
ATOM 701 C CA . THR A 1 87 ? -11.700 3.502 0.707 1.00 93.00 87 THR A CA 1
ATOM 702 C C . THR A 1 87 ? -10.818 2.472 1.404 1.00 93.00 87 THR A C 1
ATOM 704 O O . THR A 1 87 ? -10.877 1.310 1.023 1.00 93.00 87 THR A O 1
ATOM 707 N N . ALA A 1 88 ? -10.104 2.830 2.477 1.00 92.56 88 ALA A N 1
ATOM 708 C CA . ALA A 1 88 ? -9.292 1.882 3.249 1.00 92.56 88 ALA A CA 1
ATOM 709 C C . ALA A 1 88 ? -10.118 0.660 3.690 1.00 92.56 88 ALA A C 1
ATOM 711 O O . ALA A 1 88 ? -9.711 -0.477 3.463 1.00 92.56 88 ALA A O 1
ATOM 712 N N . LYS A 1 89 ? -11.338 0.901 4.193 1.00 93.38 89 LYS A N 1
ATOM 713 C CA . LYS A 1 89 ? -12.286 -0.148 4.601 1.00 93.38 89 LYS A CA 1
ATOM 714 C C . LYS A 1 89 ? -12.802 -1.045 3.482 1.00 93.38 89 LYS A C 1
ATOM 716 O O . LYS A 1 89 ? -13.299 -2.132 3.756 1.00 93.38 89 LYS A O 1
ATOM 721 N N . LYS A 1 90 ? -12.730 -0.593 2.232 1.00 92.69 90 LYS A N 1
ATOM 722 C CA . LYS A 1 90 ? -13.075 -1.413 1.065 1.00 92.69 90 LYS A CA 1
ATOM 723 C C . LYS A 1 90 ? -11.906 -2.260 0.584 1.00 92.69 90 LYS A C 1
ATOM 725 O O . LYS A 1 90 ? -12.152 -3.333 0.054 1.00 92.69 90 LYS A O 1
ATOM 730 N N . LEU A 1 91 ? -10.681 -1.756 0.719 1.00 91.50 91 LEU A N 1
ATOM 731 C CA . LEU A 1 91 ? -9.483 -2.405 0.185 1.00 91.50 91 LEU A CA 1
ATOM 732 C C . LEU A 1 91 ? -8.900 -3.445 1.132 1.00 91.50 91 LEU A C 1
ATOM 734 O O . LEU A 1 91 ? -8.289 -4.405 0.676 1.00 91.50 91 LEU A O 1
ATOM 738 N N . LEU A 1 92 ? -9.070 -3.246 2.437 1.00 93.75 92 LEU A N 1
ATOM 739 C CA . LEU A 1 92 ? -8.460 -4.079 3.461 1.00 93.75 92 LEU A CA 1
ATOM 740 C C . LEU A 1 92 ? -9.553 -4.718 4.311 1.00 93.75 92 LEU A C 1
ATOM 742 O O . LEU A 1 92 ? -10.401 -4.034 4.888 1.00 93.75 92 LEU A O 1
ATOM 746 N N . ALA A 1 93 ? -9.518 -6.038 4.407 1.00 94.81 93 ALA A N 1
ATOM 747 C CA . ALA A 1 93 ? -10.326 -6.794 5.351 1.00 94.81 93 ALA A CA 1
ATOM 748 C C . ALA A 1 93 ? -9.426 -7.742 6.134 1.00 94.81 93 ALA A C 1
ATOM 750 O O . ALA A 1 93 ? -8.383 -8.163 5.641 1.00 94.81 93 ALA A O 1
ATOM 751 N N . PHE A 1 94 ? -9.828 -8.065 7.356 1.00 95.12 94 PHE A N 1
ATOM 752 C CA . PHE A 1 94 ? -9.063 -8.937 8.231 1.00 95.12 94 PHE A CA 1
ATOM 753 C C . PHE A 1 94 ? -9.975 -10.002 8.809 1.00 95.12 94 PHE A C 1
ATOM 755 O O . PHE A 1 94 ? -11.113 -9.712 9.182 1.00 95.12 94 PHE A O 1
ATOM 762 N N . THR A 1 95 ? -9.454 -11.215 8.922 1.00 93.81 95 THR A N 1
ATOM 763 C CA . THR A 1 95 ? -10.086 -12.285 9.685 1.00 93.81 95 THR A CA 1
ATOM 764 C C . THR A 1 95 ? -9.107 -12.840 10.705 1.00 93.81 95 THR A C 1
ATOM 766 O O . THR A 1 95 ? -7.891 -12.816 10.504 1.00 93.81 95 THR A O 1
ATOM 769 N N . PHE A 1 96 ? -9.638 -13.347 11.810 1.00 93.12 96 PHE A N 1
ATOM 770 C CA . PHE A 1 96 ? -8.889 -14.141 12.766 1.00 93.12 96 PHE A CA 1
ATOM 771 C C . PHE A 1 96 ? -9.626 -15.449 13.014 1.00 93.12 96 PHE A C 1
ATOM 773 O O . PHE A 1 96 ? -10.807 -15.432 13.349 1.00 93.12 96 PHE A O 1
ATOM 780 N N . ALA A 1 97 ? -8.933 -16.577 12.846 1.00 90.94 97 ALA A N 1
ATOM 781 C CA . ALA A 1 97 ? -9.548 -17.908 12.934 1.00 90.94 97 ALA A CA 1
ATOM 782 C C . ALA A 1 97 ? -10.795 -18.051 12.027 1.00 90.94 97 ALA A C 1
ATOM 784 O O . ALA A 1 97 ? -11.804 -18.622 12.433 1.00 90.94 97 ALA A O 1
ATOM 785 N N . ASP A 1 98 ? -10.713 -17.505 10.807 1.00 88.62 98 ASP A N 1
ATOM 786 C CA . ASP A 1 98 ? -11.790 -17.457 9.803 1.00 88.62 98 ASP A CA 1
ATOM 787 C C . ASP A 1 98 ? -13.039 -16.638 10.197 1.00 88.62 98 ASP A C 1
ATOM 789 O O . ASP A 1 98 ? -14.041 -16.653 9.479 1.00 88.62 98 ASP A O 1
ATOM 793 N N . GLU A 1 99 ? -12.985 -15.876 11.293 1.00 92.56 99 GLU A N 1
ATOM 794 C CA . GLU A 1 99 ? -14.025 -14.922 11.690 1.00 92.56 99 GLU A CA 1
ATOM 795 C C . GLU A 1 99 ? -13.598 -13.482 11.379 1.00 92.56 99 GLU A C 1
ATOM 797 O O . GLU A 1 99 ? -12.427 -13.133 11.514 1.00 92.56 99 GLU A O 1
ATOM 802 N N . ASP A 1 100 ? -14.543 -12.630 10.973 1.00 92.94 100 ASP A N 1
ATOM 803 C CA . ASP A 1 100 ? -14.271 -11.219 10.674 1.00 92.94 100 ASP A CA 1
ATOM 804 C C . ASP A 1 100 ? -13.677 -10.499 11.894 1.00 92.94 100 ASP A C 1
ATOM 806 O O . ASP A 1 100 ? -14.286 -10.449 12.967 1.00 92.94 100 ASP A O 1
ATOM 810 N N . LEU A 1 101 ? -12.505 -9.884 11.711 1.00 92.69 101 LEU A N 1
ATOM 811 C CA . LEU A 1 101 ? -11.818 -9.127 12.750 1.00 92.69 101 LEU A CA 1
ATOM 812 C C . LEU A 1 101 ? -12.011 -7.619 12.505 1.00 92.69 101 LEU A C 1
ATOM 814 O O . LEU A 1 101 ? -11.474 -7.078 11.531 1.00 92.69 101 LEU A O 1
ATOM 818 N N . PRO A 1 102 ? -12.767 -6.905 13.361 1.00 92.94 102 PRO A N 1
ATOM 819 C CA . PRO A 1 102 ? -12.907 -5.463 13.239 1.00 92.94 102 PRO A CA 1
ATOM 820 C C . PRO A 1 102 ? -11.584 -4.758 13.547 1.00 92.94 102 PRO A C 1
ATOM 822 O O . PRO A 1 102 ? -10.785 -5.209 14.365 1.00 92.94 102 PRO A O 1
ATOM 825 N N . TYR A 1 103 ? -11.384 -3.605 12.917 1.00 94.56 103 TYR A N 1
ATOM 826 C CA . TYR A 1 103 ? -10.193 -2.787 13.101 1.00 94.56 103 TYR A CA 1
ATOM 827 C C . TYR A 1 103 ? -10.542 -1.301 13.096 1.00 94.56 103 TYR A C 1
ATOM 829 O O . TYR A 1 103 ? -11.557 -0.869 12.534 1.00 94.56 103 TYR A O 1
ATOM 837 N N . LEU A 1 104 ? -9.680 -0.509 13.726 1.00 93.62 104 LEU A N 1
ATOM 838 C CA . LEU A 1 104 ? -9.784 0.942 13.745 1.00 93.62 104 LEU A CA 1
ATOM 839 C C . LEU A 1 104 ? -8.833 1.540 12.716 1.00 93.62 104 LEU A C 1
ATOM 841 O O . LEU A 1 104 ? -7.663 1.176 12.643 1.00 93.62 104 LEU A O 1
ATOM 845 N N . VAL A 1 105 ? -9.353 2.483 11.938 1.00 94.12 105 VAL A N 1
ATOM 846 C CA . VAL A 1 105 ? -8.577 3.292 11.002 1.00 94.12 105 VAL A CA 1
ATOM 847 C C . VAL A 1 105 ? -8.243 4.610 11.684 1.00 94.12 105 VAL A C 1
ATOM 849 O O . VAL A 1 105 ? -9.127 5.266 12.232 1.00 94.12 105 VAL A O 1
ATOM 852 N N . SER A 1 106 ? -6.978 5.006 11.640 1.00 93.12 106 SER A N 1
ATOM 853 C CA . SER A 1 106 ? -6.517 6.305 12.121 1.00 93.12 106 SER A CA 1
ATOM 854 C C . SER A 1 106 ? -5.489 6.898 11.167 1.00 93.12 106 SER A C 1
ATOM 856 O O . SER A 1 106 ? -4.788 6.176 10.457 1.00 93.12 106 SER A O 1
ATOM 858 N N . PHE A 1 107 ? -5.397 8.223 11.176 1.00 92.56 107 PHE A N 1
ATOM 859 C CA . PHE A 1 107 ? -4.479 8.982 10.338 1.00 92.56 107 PHE A CA 1
ATOM 860 C C . PHE A 1 107 ? -3.640 9.902 11.236 1.00 92.56 107 PHE A C 1
ATOM 862 O O . PHE A 1 107 ? -4.070 11.016 11.545 1.00 92.56 107 PHE A O 1
ATOM 869 N N . PRO A 1 108 ? -2.454 9.453 11.690 1.00 89.19 108 PRO A N 1
ATOM 870 C CA . PRO A 1 108 ? -1.631 10.176 12.668 1.00 89.19 108 PRO A CA 1
ATOM 871 C C . PRO A 1 108 ? -1.229 11.596 12.248 1.00 89.19 108 PRO A C 1
ATOM 873 O O . PRO A 1 108 ? -0.867 12.423 13.084 1.00 89.19 108 PRO A O 1
ATOM 876 N N . ASP A 1 109 ? -1.270 11.901 10.952 1.00 87.31 109 ASP A N 1
ATOM 877 C CA . ASP A 1 109 ? 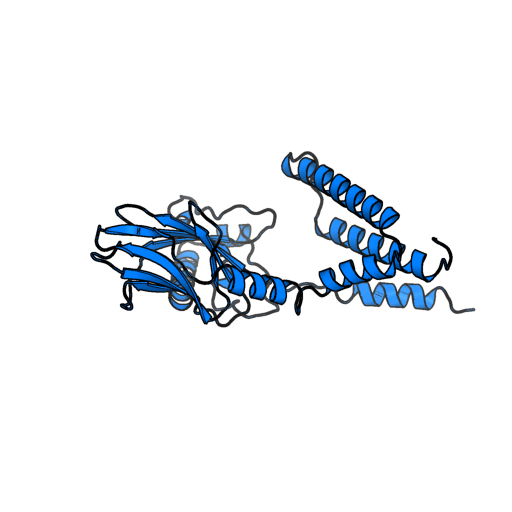-0.934 13.229 10.442 1.00 87.31 109 ASP A CA 1
ATOM 878 C C . ASP A 1 109 ? -1.935 14.307 10.868 1.00 87.31 109 ASP A C 1
ATOM 880 O O . ASP A 1 109 ? -1.535 15.460 11.035 1.00 87.31 109 ASP A O 1
ATOM 884 N N . PHE A 1 110 ? -3.198 13.939 11.121 1.00 82.25 110 PHE A N 1
ATOM 885 C CA . PHE A 1 110 ? -4.234 14.865 11.595 1.00 82.25 110 PHE A CA 1
ATOM 886 C C . PHE A 1 110 ? -4.050 15.290 13.052 1.00 82.25 110 PHE A C 1
ATOM 888 O O . PHE A 1 110 ? -4.556 16.340 13.447 1.00 82.25 110 PHE A O 1
ATOM 895 N N . ASP A 1 111 ? -3.297 14.525 13.843 1.00 82.81 111 ASP A N 1
ATOM 896 C CA . ASP A 1 111 ? -2.998 14.885 15.232 1.00 82.81 111 ASP A CA 1
ATOM 897 C C . ASP A 1 111 ? -1.995 16.053 15.316 1.00 82.81 111 ASP A C 1
ATOM 899 O O . ASP A 1 111 ? -1.836 16.686 16.365 1.00 82.81 111 ASP A O 1
ATOM 903 N N . LYS A 1 112 ? -1.307 16.370 14.210 1.00 82.06 112 LYS A N 1
ATOM 904 C CA . LYS A 1 112 ? -0.337 17.467 14.123 1.00 82.06 112 LYS A CA 1
ATOM 905 C C . LYS A 1 112 ? -1.067 18.780 13.831 1.00 82.06 112 LYS A C 1
ATOM 907 O O . LYS A 1 112 ? -1.914 18.857 12.947 1.00 82.06 112 LYS A O 1
ATOM 912 N N . THR A 1 113 ? -0.736 19.840 14.572 1.00 80.50 113 THR A N 1
ATOM 913 C CA . THR A 1 113 ? -1.302 21.184 14.359 1.00 80.50 113 THR A CA 1
ATOM 914 C C . THR A 1 113 ? -0.191 22.185 14.007 1.00 80.50 113 THR A C 1
ATOM 916 O O . THR A 1 113 ? 0.615 22.507 14.885 1.00 80.50 113 THR A O 1
ATOM 919 N N . PRO A 1 114 ? -0.128 22.716 12.767 1.00 80.00 114 PRO A N 1
ATOM 920 C CA . PRO A 1 114 ? -1.020 22.453 11.628 1.00 80.00 114 PRO A CA 1
ATOM 921 C C . PRO A 1 114 ? -0.845 21.039 11.047 1.00 80.00 114 PRO A C 1
ATOM 923 O O . PRO A 1 114 ? 0.178 20.401 11.303 1.00 80.00 114 PRO A O 1
ATOM 926 N N . LEU A 1 115 ? -1.835 20.584 10.265 1.00 82.38 115 LEU A N 1
ATOM 927 C CA . LEU A 1 115 ? -1.776 19.315 9.532 1.00 82.38 115 LEU A CA 1
ATOM 928 C C . LEU A 1 115 ? -0.452 19.233 8.768 1.00 82.38 115 LEU A C 1
ATOM 930 O O . LEU A 1 115 ? -0.084 20.171 8.058 1.00 82.38 115 LEU A O 1
ATOM 934 N N . LEU A 1 116 ? 0.254 18.115 8.912 1.00 85.81 116 LEU A N 1
ATOM 935 C CA . LEU A 1 116 ? 1.559 17.928 8.293 1.00 85.81 116 LEU A CA 1
ATOM 936 C C . LEU A 1 116 ? 1.631 16.559 7.628 1.00 85.81 116 LEU A C 1
ATOM 938 O O . LEU A 1 116 ? 1.870 15.557 8.301 1.00 85.81 116 LEU A O 1
ATOM 942 N N . LEU A 1 117 ? 1.457 16.560 6.307 1.00 87.88 117 LEU A N 1
ATOM 943 C CA . LEU A 1 117 ? 1.633 15.383 5.462 1.00 87.88 117 LEU A CA 1
ATOM 944 C C . LEU A 1 117 ? 3.125 14.995 5.368 1.00 87.88 117 LEU A C 1
ATOM 946 O O . LEU A 1 117 ? 3.980 15.895 5.434 1.00 87.88 117 LEU A O 1
ATOM 950 N N . PRO A 1 118 ? 3.457 13.703 5.182 1.00 86.88 118 PRO A N 1
ATOM 951 C CA . PRO A 1 118 ? 4.827 13.235 4.947 1.00 86.88 118 PRO A CA 1
ATOM 952 C C . PRO A 1 118 ? 5.535 13.988 3.810 1.00 86.88 118 PRO A C 1
ATOM 954 O O . PRO A 1 118 ? 4.886 14.515 2.906 1.00 86.88 118 PRO A O 1
ATOM 957 N N . GLU A 1 119 ? 6.863 14.108 3.882 1.00 82.25 119 GLU A N 1
ATOM 958 C CA . GLU A 1 119 ? 7.678 14.719 2.821 1.00 82.25 119 GLU A CA 1
ATOM 959 C C . GLU A 1 119 ? 8.289 13.643 1.925 1.00 82.25 119 GLU A C 1
ATOM 961 O O . GLU A 1 119 ? 8.971 12.745 2.412 1.00 82.25 119 GLU A O 1
ATOM 966 N N . GLU A 1 120 ? 8.124 13.797 0.613 1.00 74.88 120 GLU A N 1
ATOM 967 C CA . GLU A 1 120 ? 8.749 12.951 -0.402 1.00 74.88 120 GLU A CA 1
ATOM 968 C C . GLU A 1 120 ? 9.618 13.799 -1.352 1.00 74.88 120 GLU A C 1
ATOM 970 O O . GLU A 1 120 ? 9.558 15.031 -1.359 1.00 74.88 120 GLU A O 1
ATOM 975 N N . GLN A 1 121 ? 10.466 13.157 -2.165 1.00 60.88 121 GLN A N 1
ATOM 976 C CA . GLN A 1 121 ? 11.302 13.849 -3.159 1.00 60.88 121 GLN A CA 1
ATOM 977 C C . GLN A 1 121 ? 10.482 14.613 -4.214 1.00 60.88 121 GLN A C 1
ATOM 979 O O . GLN A 1 121 ? 10.996 15.558 -4.819 1.00 60.88 121 GLN A O 1
ATOM 984 N N . GLN A 1 122 ? 9.233 14.202 -4.446 1.00 73.94 122 GLN A N 1
ATOM 985 C CA . GLN A 1 122 ? 8.293 14.834 -5.369 1.00 73.94 122 GLN A CA 1
ATOM 986 C C . GLN A 1 122 ? 7.173 15.538 -4.589 1.00 73.94 122 GLN A C 1
ATOM 988 O O . GLN A 1 122 ? 6.929 15.239 -3.424 1.00 73.94 122 GLN A O 1
ATOM 993 N N . ASP A 1 123 ? 6.500 16.504 -5.219 1.00 83.50 123 ASP A N 1
ATOM 994 C CA . ASP A 1 123 ? 5.375 17.221 -4.601 1.00 83.50 123 ASP A CA 1
ATOM 995 C C . ASP A 1 123 ? 4.094 16.380 -4.679 1.00 83.50 123 ASP A C 1
ATOM 997 O O . ASP A 1 123 ? 3.155 16.743 -5.377 1.00 83.50 123 ASP A O 1
ATOM 1001 N N . VAL A 1 124 ? 4.091 15.239 -3.991 1.00 86.81 124 VAL A N 1
ATOM 1002 C CA . VAL A 1 124 ? 2.996 14.262 -3.965 1.00 86.81 124 VAL A CA 1
ATOM 1003 C C . VAL A 1 124 ? 2.378 14.229 -2.571 1.00 86.81 124 VAL A C 1
ATOM 1005 O O . VAL A 1 124 ? 3.076 14.204 -1.555 1.00 86.81 124 VAL A O 1
ATOM 1008 N N . ALA A 1 125 ? 1.052 14.275 -2.51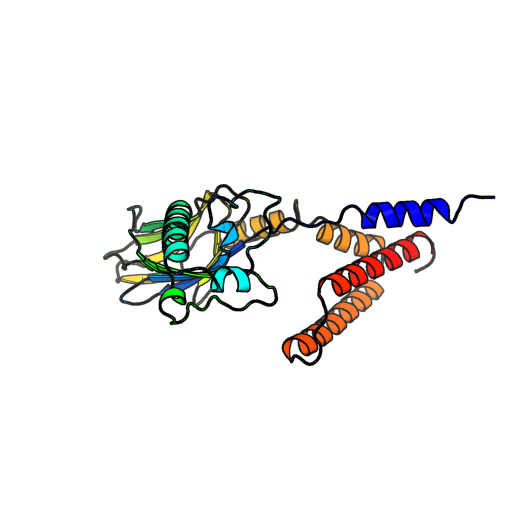1 1.00 89.81 125 ALA A N 1
ATOM 1009 C CA . ALA A 1 125 ? 0.306 14.275 -1.267 1.00 89.81 125 ALA A CA 1
ATOM 1010 C C . ALA A 1 125 ? 0.129 12.841 -0.744 1.00 89.81 125 ALA A C 1
ATOM 1012 O O . ALA A 1 125 ? -0.804 12.127 -1.115 1.00 89.81 125 ALA A O 1
ATOM 1013 N N . LEU A 1 126 ? 1.030 12.439 0.148 1.00 91.44 126 LEU A N 1
ATOM 1014 C CA . LEU A 1 126 ? 0.935 11.190 0.898 1.00 91.44 126 LEU A CA 1
ATOM 1015 C C . LEU A 1 126 ? 0.191 11.394 2.220 1.00 91.44 126 LEU A C 1
ATOM 1017 O O . LEU A 1 126 ? 0.123 12.506 2.749 1.00 91.44 126 LEU A O 1
ATOM 1021 N N . ILE A 1 127 ? -0.340 10.310 2.777 1.00 92.62 127 ILE A N 1
ATOM 1022 C CA . ILE A 1 127 ? -0.893 10.284 4.127 1.00 92.62 127 ILE A CA 1
ATOM 1023 C C . ILE A 1 127 ? -0.528 8.993 4.852 1.00 92.62 127 ILE A C 1
ATOM 1025 O O . ILE A 1 127 ? -0.518 7.916 4.261 1.00 92.62 127 ILE A O 1
ATOM 1029 N N . THR A 1 128 ? -0.257 9.092 6.149 1.00 94.31 128 THR A N 1
ATOM 1030 C CA . THR A 1 128 ? -0.010 7.932 7.004 1.00 94.31 128 THR A CA 1
ATOM 1031 C C . THR A 1 128 ? -1.341 7.273 7.349 1.00 94.31 128 THR A C 1
ATOM 1033 O O . THR A 1 128 ? -2.168 7.861 8.051 1.00 94.31 128 THR A O 1
ATOM 1036 N N . LEU A 1 129 ? -1.541 6.039 6.896 1.00 95.06 129 LEU A N 1
ATOM 1037 C CA . LEU A 1 129 ? -2.652 5.189 7.310 1.00 95.06 129 LEU A CA 1
ATOM 1038 C C . LEU A 1 129 ? -2.172 4.221 8.385 1.00 95.06 129 LEU A C 1
ATOM 1040 O O . LEU A 1 129 ? -1.261 3.426 8.155 1.00 95.06 129 LEU A O 1
ATOM 1044 N N . ARG A 1 130 ? -2.831 4.261 9.544 1.00 95.56 130 ARG A N 1
ATOM 1045 C CA . ARG A 1 130 ? -2.602 3.332 10.647 1.00 95.56 130 ARG A CA 1
ATOM 1046 C C . ARG A 1 130 ? -3.864 2.531 10.941 1.00 95.56 130 ARG A C 1
ATOM 1048 O O . ARG A 1 130 ? -4.911 3.101 11.257 1.00 95.56 130 ARG A O 1
ATOM 1055 N N . LEU A 1 131 ? -3.735 1.213 10.889 1.00 95.31 131 LEU A N 1
ATOM 1056 C CA . LEU A 1 131 ? -4.771 0.250 11.237 1.00 95.31 131 LEU A CA 1
ATOM 1057 C C . LEU A 1 131 ? -4.422 -0.392 12.574 1.00 95.31 131 LEU A C 1
ATOM 1059 O O . LEU A 1 131 ? -3.305 -0.871 12.760 1.00 95.31 131 LEU A O 1
ATOM 1063 N N . LEU A 1 132 ? -5.379 -0.384 13.495 1.00 94.50 132 LEU A N 1
ATOM 1064 C CA . LEU A 1 132 ? -5.248 -0.958 14.830 1.00 94.50 132 LEU A CA 1
ATOM 1065 C C . LEU A 1 132 ? -6.223 -2.125 14.952 1.00 94.50 132 LEU A C 1
ATOM 1067 O O . LEU A 1 132 ? -7.434 -1.935 14.814 1.00 94.50 132 LEU A O 1
ATOM 1071 N N . LEU A 1 133 ? -5.691 -3.315 15.209 1.00 93.56 133 LEU A N 1
ATOM 1072 C CA . LEU A 1 133 ? -6.460 -4.536 15.410 1.00 93.56 133 LEU A CA 1
ATOM 1073 C C . LEU A 1 133 ? -6.274 -5.014 16.845 1.00 93.56 133 LEU A C 1
ATOM 1075 O O . LEU A 1 133 ? -5.147 -5.088 17.330 1.00 93.56 133 LEU A O 1
ATOM 1079 N N . GLU A 1 134 ? -7.368 -5.334 17.527 1.00 91.69 134 GLU A N 1
ATOM 1080 C CA . GLU A 1 134 ? -7.303 -5.919 18.866 1.00 91.69 134 GLU A CA 1
ATOM 1081 C C . GLU A 1 134 ? -6.942 -7.411 18.752 1.00 91.69 134 GLU A C 1
ATOM 1083 O O . GLU A 1 134 ? -7.610 -8.134 18.004 1.00 91.69 134 GLU A O 1
ATOM 1088 N N . PRO A 1 135 ? -5.908 -7.900 19.464 1.00 86.38 135 PRO A N 1
ATOM 1089 C CA . PRO A 1 135 ? -5.560 -9.313 19.463 1.00 86.38 135 PRO A CA 1
ATOM 1090 C C . PRO A 1 135 ? -6.735 -10.159 19.957 1.00 86.38 135 PRO A C 1
ATOM 1092 O O . PRO A 1 135 ? -7.283 -9.924 21.037 1.00 86.38 135 PRO A O 1
ATOM 1095 N N . SER A 1 136 ? -7.124 -11.160 19.169 1.00 82.69 136 SER A N 1
ATOM 1096 C CA . SER A 1 136 ? -8.198 -12.077 19.553 1.00 82.69 136 SER A CA 1
ATOM 1097 C C . SER A 1 136 ? -7.686 -13.158 20.510 1.00 82.69 136 SER A C 1
ATOM 1099 O O . SER A 1 136 ? -6.531 -13.581 20.445 1.00 82.69 136 SER A O 1
ATOM 1101 N N . ALA A 1 137 ? -8.548 -13.611 21.422 1.00 76.75 137 ALA A N 1
ATOM 1102 C CA . ALA A 1 137 ? -8.199 -14.622 22.411 1.00 76.75 137 ALA A CA 1
ATOM 1103 C C . ALA A 1 137 ? -8.363 -16.040 21.844 1.00 76.75 137 ALA A C 1
ATOM 1105 O O . ALA A 1 137 ? -9.460 -16.438 21.457 1.00 76.75 137 ALA A O 1
ATOM 1106 N N . GLY A 1 138 ? -7.291 -16.832 21.904 1.00 80.81 138 GLY A N 1
ATOM 1107 C CA . GLY A 1 138 ? -7.281 -18.240 21.505 1.00 80.81 138 GLY A CA 1
ATOM 1108 C C . GLY A 1 138 ? -6.411 -18.511 20.275 1.00 80.81 138 GLY A C 1
ATOM 1109 O O . GLY A 1 138 ? -5.910 -17.575 19.654 1.00 80.81 138 GLY A O 1
ATOM 1110 N N . PRO A 1 139 ? -6.201 -19.794 19.937 1.00 86.50 139 PRO A N 1
ATOM 1111 C CA . PRO A 1 139 ? -5.403 -20.166 18.783 1.00 86.50 139 PRO A CA 1
ATOM 1112 C C . PRO A 1 139 ? -6.130 -19.792 17.489 1.00 86.50 139 PRO A C 1
ATOM 1114 O O . PRO A 1 139 ? -7.333 -20.023 17.349 1.00 86.50 139 PRO A O 1
ATOM 1117 N N . GLY A 1 140 ? -5.398 -19.243 16.529 1.00 88.62 140 GLY A N 1
ATOM 1118 C CA . GLY A 1 140 ? -5.975 -18.768 15.278 1.00 88.62 140 GLY A CA 1
ATOM 1119 C C . GLY A 1 140 ? -4.949 -18.094 14.385 1.00 88.62 140 GLY A C 1
ATOM 1120 O O . GLY A 1 140 ? -3.838 -17.792 14.805 1.00 88.62 140 GLY A O 1
ATOM 1121 N N . THR A 1 141 ? -5.311 -17.859 13.132 1.00 90.44 141 THR A N 1
ATOM 1122 C CA . THR A 1 141 ? -4.451 -17.165 12.168 1.00 90.44 141 THR A CA 1
ATOM 1123 C C . THR A 1 141 ? -5.076 -15.831 11.808 1.00 90.44 141 THR A C 1
ATOM 1125 O O . THR A 1 141 ? -6.261 -15.789 11.479 1.00 90.44 141 THR A O 1
ATOM 1128 N N . LEU A 1 142 ? -4.282 -14.761 11.876 1.00 91.75 142 LEU A N 1
ATOM 1129 C CA . LEU A 1 142 ? -4.646 -13.448 11.359 1.00 91.75 142 LEU A CA 1
ATOM 1130 C C . LEU A 1 142 ? -4.398 -13.433 9.851 1.00 91.75 142 LEU A C 1
ATOM 1132 O O . LEU A 1 142 ? -3.251 -13.536 9.408 1.00 91.75 142 LEU A O 1
ATOM 1136 N N . THR A 1 143 ? -5.464 -13.259 9.081 1.00 92.25 143 THR A N 1
ATOM 1137 C CA . THR A 1 143 ? -5.406 -13.182 7.622 1.00 92.25 143 THR A CA 1
ATOM 1138 C C . THR A 1 143 ? -5.838 -11.798 7.169 1.00 92.25 143 THR A C 1
ATOM 1140 O O . THR A 1 143 ? -6.895 -11.306 7.560 1.00 92.25 143 THR A O 1
ATOM 1143 N N . LEU A 1 144 ? -5.009 -11.163 6.350 1.00 93.69 144 LEU A N 1
ATOM 1144 C CA . LEU A 1 144 ? -5.278 -9.900 5.681 1.00 93.69 144 LEU A CA 1
ATOM 1145 C C . LEU A 1 144 ? -5.695 -10.172 4.238 1.00 93.69 144 LEU A C 1
ATOM 1147 O O . LEU A 1 144 ? -4.991 -10.862 3.508 1.00 93.69 144 LEU A O 1
ATOM 1151 N N . PHE A 1 145 ? -6.795 -9.569 3.811 1.00 92.06 145 PHE A N 1
ATOM 1152 C CA . PHE A 1 145 ? -7.306 -9.656 2.451 1.00 92.06 145 PHE A CA 1
ATOM 1153 C C . PHE A 1 145 ? -7.069 -8.339 1.730 1.00 92.06 145 PHE A C 1
ATOM 1155 O O . PHE A 1 145 ? -7.500 -7.277 2.189 1.00 92.06 145 PHE A O 1
ATOM 1162 N N . TRP A 1 146 ? -6.408 -8.430 0.580 1.00 93.12 146 TRP A N 1
ATOM 1163 C CA . TRP A 1 146 ? -6.217 -7.325 -0.341 1.00 93.12 146 TRP A CA 1
ATOM 1164 C C . TRP A 1 146 ? -7.326 -7.352 -1.389 1.00 93.12 146 TRP A C 1
ATOM 1166 O O . TRP A 1 146 ? -7.258 -8.077 -2.380 1.00 93.12 146 TRP A O 1
ATOM 1176 N N . LEU A 1 147 ? -8.379 -6.575 -1.146 1.00 90.19 147 LEU A N 1
ATOM 1177 C CA . LEU A 1 147 ? -9.611 -6.556 -1.941 1.00 90.19 147 LEU A CA 1
ATOM 1178 C C . LEU A 1 147 ? -9.572 -5.550 -3.096 1.00 90.19 147 LEU A C 1
ATOM 1180 O O . LEU A 1 147 ? -10.613 -5.215 -3.662 1.00 90.19 147 LEU A O 1
ATOM 1184 N N . ASP A 1 148 ? -8.388 -5.041 -3.424 1.00 83.94 148 ASP A N 1
ATOM 1185 C CA . ASP A 1 148 ? -8.226 -4.117 -4.533 1.00 83.94 148 ASP A CA 1
ATOM 1186 C C . ASP A 1 148 ? -8.542 -4.789 -5.873 1.00 83.94 148 ASP A C 1
ATOM 1188 O O . ASP A 1 148 ? -8.186 -5.947 -6.113 1.00 83.94 148 ASP A O 1
ATOM 1192 N N . ASP A 1 149 ? -9.226 -4.045 -6.734 1.00 75.38 149 ASP A N 1
ATOM 1193 C CA . ASP A 1 149 ? -9.606 -4.426 -8.090 1.00 75.38 149 ASP A CA 1
ATOM 1194 C C . ASP A 1 149 ? -8.727 -3.763 -9.166 1.00 75.38 149 ASP A C 1
ATOM 1196 O O . ASP A 1 149 ? -8.896 -4.046 -10.356 1.00 75.38 149 ASP A O 1
ATOM 1200 N N . LEU A 1 150 ? -7.782 -2.910 -8.754 1.00 81.50 150 LEU A N 1
ATOM 1201 C CA . LEU A 1 150 ? -6.778 -2.276 -9.610 1.00 81.50 150 LEU A CA 1
ATOM 1202 C C . LEU A 1 150 ? -5.475 -3.095 -9.698 1.00 81.50 150 LEU A C 1
ATOM 1204 O O . LEU A 1 150 ? -5.405 -4.237 -9.258 1.00 81.50 150 LEU A O 1
ATOM 1208 N N . ASP A 1 151 ? -4.427 -2.510 -10.288 1.00 76.25 151 ASP A N 1
ATOM 1209 C CA . ASP A 1 151 ? -3.134 -3.165 -10.539 1.00 76.25 151 ASP A CA 1
ATOM 1210 C C . ASP A 1 151 ? -2.163 -3.154 -9.338 1.00 76.25 151 ASP A C 1
ATOM 1212 O O . ASP A 1 151 ? -1.118 -3.804 -9.411 1.00 76.25 151 ASP A O 1
ATOM 1216 N N . ALA A 1 152 ? -2.450 -2.417 -8.257 1.00 84.25 152 ALA A N 1
ATOM 1217 C CA . ALA A 1 152 ? -1.483 -2.233 -7.174 1.00 84.25 152 ALA A CA 1
ATOM 1218 C C . ALA A 1 152 ? -1.351 -3.493 -6.308 1.00 84.25 152 ALA A C 1
ATOM 1220 O O . ALA A 1 152 ? -2.340 -4.049 -5.826 1.00 84.25 152 ALA A O 1
ATOM 1221 N N . GLN A 1 153 ? -0.118 -3.936 -6.071 1.00 87.81 153 GLN A N 1
ATOM 1222 C CA . GLN A 1 153 ? 0.155 -5.014 -5.119 1.00 87.81 153 GLN A CA 1
ATOM 1223 C C . GLN A 1 153 ? 0.254 -4.478 -3.685 1.00 87.81 153 GLN A C 1
ATOM 1225 O O . GLN A 1 153 ? 0.659 -3.340 -3.463 1.00 87.81 153 GLN A O 1
ATOM 1230 N N . LEU A 1 154 ? -0.060 -5.316 -2.705 1.00 89.62 154 LEU A N 1
ATOM 1231 C CA . LEU A 1 154 ? 0.121 -5.022 -1.291 1.00 89.62 154 LEU A CA 1
ATOM 1232 C C . LEU A 1 154 ? 1.389 -5.703 -0.782 1.00 89.62 154 LEU A C 1
ATOM 1234 O O . LEU A 1 154 ? 1.566 -6.905 -0.971 1.00 89.62 154 LEU A O 1
ATOM 1238 N N . ILE A 1 155 ? 2.252 -4.941 -0.123 1.00 90.06 155 ILE A N 1
ATOM 1239 C CA . ILE A 1 155 ? 3.482 -5.414 0.504 1.00 90.06 155 ILE A CA 1
ATOM 1240 C C . ILE A 1 155 ? 3.374 -5.155 2.003 1.00 90.06 155 ILE A C 1
ATOM 1242 O O . ILE A 1 155 ? 3.116 -4.028 2.428 1.00 90.06 155 ILE A O 1
ATOM 1246 N N . ILE A 1 156 ? 3.586 -6.193 2.805 1.00 91.12 156 ILE A N 1
ATOM 1247 C CA . ILE A 1 156 ? 3.627 -6.092 4.261 1.00 91.12 156 ILE A CA 1
ATOM 1248 C C . ILE A 1 156 ? 5.038 -6.396 4.746 1.00 91.12 156 ILE A C 1
ATOM 1250 O O . ILE A 1 156 ? 5.582 -7.458 4.457 1.00 91.12 156 ILE A O 1
ATOM 1254 N N . ILE A 1 157 ? 5.618 -5.468 5.497 1.00 90.50 157 ILE A N 1
ATOM 1255 C CA . ILE A 1 157 ? 6.972 -5.547 6.039 1.00 90.50 157 ILE A CA 1
ATOM 1256 C C . ILE A 1 157 ? 6.864 -5.885 7.534 1.00 90.50 157 ILE A C 1
ATOM 1258 O O . ILE A 1 157 ? 6.478 -5.010 8.313 1.00 90.50 157 ILE A O 1
ATOM 1262 N N . PRO A 1 158 ? 7.143 -7.131 7.958 1.00 88.62 158 PRO A N 1
ATOM 1263 C CA . PRO A 1 158 ? 7.152 -7.490 9.377 1.00 88.62 158 PRO A CA 1
ATOM 1264 C C . PRO A 1 158 ? 8.377 -6.916 10.109 1.00 88.62 158 PRO A C 1
ATOM 1266 O O . PRO A 1 158 ? 9.358 -6.517 9.481 1.00 88.62 158 PRO A O 1
ATOM 1269 N N . GLU A 1 159 ? 8.350 -6.905 11.448 1.00 85.62 159 GLU A N 1
ATOM 1270 C CA . GLU A 1 159 ? 9.517 -6.510 12.263 1.00 85.62 159 GLU A CA 1
ATOM 1271 C C . GLU A 1 159 ? 10.715 -7.450 12.078 1.00 85.62 159 GLU A C 1
ATOM 1273 O O . GLU A 1 159 ? 11.865 -7.007 12.068 1.00 85.62 159 GLU A O 1
ATOM 1278 N N . GLU A 1 160 ? 10.443 -8.743 11.901 1.00 79.38 160 GLU A N 1
ATOM 1279 C CA . GLU A 1 160 ? 11.435 -9.771 11.608 1.00 79.38 160 GLU A CA 1
ATOM 1280 C C . GLU A 1 160 ? 10.925 -10.684 10.490 1.00 79.38 160 GLU A C 1
ATOM 1282 O O . GLU A 1 160 ? 9.766 -11.092 10.502 1.00 79.38 160 GLU A O 1
ATOM 1287 N N . GLY A 1 161 ? 11.805 -11.052 9.557 1.00 77.62 161 GLY A N 1
ATOM 1288 C CA . GLY A 1 161 ? 11.483 -11.944 8.439 1.00 77.62 161 GLY A CA 1
ATOM 1289 C C . GLY A 1 161 ? 11.477 -11.244 7.082 1.00 77.62 161 GLY A C 1
ATOM 1290 O O . GLY A 1 161 ? 11.911 -10.096 6.952 1.00 77.62 161 GLY A O 1
ATOM 1291 N N . ASP A 1 162 ? 11.026 -11.973 6.066 1.00 81.06 162 ASP A N 1
ATOM 1292 C CA . ASP A 1 162 ? 10.900 -11.462 4.704 1.00 81.06 162 ASP A CA 1
ATOM 1293 C C . ASP A 1 162 ? 9.541 -10.752 4.507 1.00 81.06 162 ASP A C 1
ATOM 1295 O O . ASP A 1 162 ? 8.558 -11.089 5.169 1.00 81.06 162 ASP A O 1
ATOM 1299 N N . PRO A 1 163 ? 9.446 -9.760 3.600 1.00 84.19 163 PRO A N 1
ATOM 1300 C CA . PRO A 1 163 ? 8.177 -9.109 3.291 1.00 84.19 163 PRO A CA 1
ATOM 1301 C C . PRO A 1 163 ? 7.146 -10.063 2.677 1.00 84.19 163 PRO A C 1
ATOM 1303 O O . PRO A 1 163 ? 7.450 -10.843 1.765 1.00 84.19 163 PRO A O 1
ATOM 1306 N N . TYR A 1 164 ? 5.891 -9.913 3.090 1.00 85.75 164 TYR A N 1
ATOM 1307 C CA . TYR A 1 164 ? 4.752 -10.587 2.476 1.00 85.75 164 TYR A CA 1
ATOM 1308 C C . TYR A 1 164 ? 4.222 -9.778 1.294 1.00 85.75 164 TYR A C 1
ATOM 1310 O O . TYR A 1 164 ? 4.195 -8.550 1.338 1.00 85.75 164 TYR A O 1
ATOM 1318 N N . ILE A 1 165 ? 3.759 -10.460 0.245 1.00 86.38 165 ILE A N 1
ATOM 1319 C CA . ILE A 1 165 ? 3.211 -9.818 -0.956 1.00 86.38 165 ILE A CA 1
ATOM 1320 C C . ILE A 1 165 ? 1.850 -10.430 -1.287 1.00 86.38 165 ILE A C 1
ATOM 1322 O O . ILE A 1 165 ? 1.745 -11.644 -1.469 1.00 86.38 165 ILE A O 1
ATOM 1326 N N . ALA A 1 166 ? 0.832 -9.586 -1.451 1.00 86.25 166 ALA A N 1
ATOM 1327 C CA . ALA A 1 166 ? -0.453 -9.943 -2.038 1.00 86.25 166 ALA A CA 1
ATOM 1328 C C . ALA A 1 166 ? -0.671 -9.197 -3.351 1.00 86.25 166 ALA A C 1
ATOM 1330 O O . ALA A 1 166 ? -0.536 -7.982 -3.453 1.00 86.25 166 ALA A O 1
ATOM 1331 N N . LEU A 1 167 ? -1.060 -9.951 -4.372 1.00 86.62 167 LEU A N 1
ATOM 1332 C CA . LEU A 1 167 ? -1.575 -9.384 -5.614 1.00 86.62 167 LEU A CA 1
ATOM 1333 C C . LEU A 1 167 ? -3.044 -8.981 -5.429 1.00 86.62 167 LEU A C 1
ATOM 1335 O O . LEU A 1 167 ? -3.679 -9.520 -4.522 1.00 86.62 167 LEU A O 1
ATOM 1339 N N . PRO A 1 168 ? -3.594 -8.096 -6.278 1.00 86.06 168 PRO A N 1
ATOM 1340 C CA . PRO A 1 168 ? -5.015 -7.736 -6.265 1.00 86.06 168 PRO A CA 1
ATOM 1341 C C . PRO A 1 168 ? -5.941 -8.955 -6.114 1.00 86.06 168 PRO A C 1
ATOM 1343 O O . PRO A 1 168 ? -5.808 -9.940 -6.852 1.00 86.06 168 PRO A O 1
ATOM 1346 N N . GLY A 1 169 ? -6.836 -8.912 -5.124 1.00 85.62 169 GLY A N 1
ATOM 1347 C CA . GLY A 1 169 ? -7.729 -10.014 -4.743 1.00 85.62 169 GLY A CA 1
ATOM 1348 C C . GLY A 1 169 ? -7.081 -11.149 -3.935 1.00 85.62 169 GLY A C 1
ATOM 1349 O O . GLY A 1 169 ? -7.692 -12.207 -3.786 1.00 85.62 169 GLY A O 1
ATOM 1350 N N . GLY A 1 170 ? -5.838 -10.982 -3.481 1.00 87.50 170 GLY A N 1
ATOM 1351 C CA . GLY A 1 170 ? -5.081 -11.970 -2.711 1.00 87.50 170 GLY A CA 1
ATOM 1352 C C . GLY A 1 170 ? -5.253 -11.849 -1.196 1.00 87.50 170 GLY A C 1
ATOM 1353 O O . GLY A 1 170 ? -5.889 -10.928 -0.687 1.00 87.50 170 GLY A O 1
ATOM 1354 N N . GLU A 1 171 ? -4.633 -12.775 -0.470 1.00 89.75 171 GLU A N 1
ATOM 1355 C CA . GLU A 1 171 ? -4.623 -12.820 0.994 1.00 89.75 171 GLU A CA 1
ATOM 1356 C C . GLU A 1 171 ? -3.203 -13.053 1.532 1.00 89.75 171 GLU A C 1
ATOM 1358 O O . GLU A 1 171 ? -2.348 -13.611 0.838 1.00 89.75 171 GLU A O 1
ATOM 1363 N N . ILE A 1 172 ? -2.953 -12.611 2.765 1.00 88.44 172 ILE A N 1
ATOM 1364 C CA . ILE A 1 172 ? -1.694 -12.768 3.497 1.00 88.44 172 ILE A CA 1
ATOM 1365 C C . ILE A 1 172 ? -2.020 -13.275 4.897 1.00 88.44 172 ILE A C 1
ATOM 1367 O O . ILE A 1 172 ? -2.741 -12.615 5.640 1.00 88.44 172 ILE A O 1
ATOM 1371 N N . ASN A 1 173 ? -1.422 -14.393 5.300 1.00 90.12 173 ASN A N 1
ATOM 1372 C CA . ASN A 1 173 ? -1.439 -14.807 6.701 1.00 90.12 173 ASN A CA 1
ATOM 1373 C C . ASN A 1 173 ? -0.336 -14.031 7.420 1.00 90.12 173 ASN A C 1
ATOM 1375 O O . ASN A 1 173 ? 0.837 -14.314 7.195 1.00 90.12 173 ASN A O 1
ATOM 1379 N N . LEU A 1 174 ? -0.708 -13.051 8.241 1.00 86.12 174 LEU A N 1
ATOM 1380 C CA . LEU A 1 174 ? 0.235 -12.153 8.913 1.00 86.12 174 LEU A CA 1
ATOM 1381 C C . LEU A 1 174 ? 0.913 -12.830 10.105 1.00 86.12 174 LEU A C 1
ATOM 1383 O O . LEU A 1 174 ? 2.128 -12.752 10.258 1.00 86.12 174 LEU A O 1
ATOM 1387 N N . LEU A 1 175 ? 0.125 -13.526 10.926 1.00 87.62 175 LEU A N 1
ATOM 1388 C CA . LEU A 1 175 ? 0.608 -14.275 12.086 1.00 87.62 175 LEU A CA 1
ATOM 1389 C C . LEU A 1 175 ? -0.331 -15.433 12.414 1.00 87.62 175 LEU A C 1
ATOM 1391 O O . LEU A 1 175 ? -1.512 -15.418 12.054 1.00 87.62 175 LEU A O 1
ATOM 1395 N N . ALA A 1 176 ? 0.183 -16.419 13.138 1.00 86.25 176 ALA A N 1
ATOM 1396 C CA . ALA A 1 176 ? -0.600 -17.477 13.757 1.00 86.25 176 ALA A CA 1
ATOM 1397 C C . ALA A 1 176 ? -0.350 -17.498 15.267 1.00 86.25 176 ALA A C 1
ATOM 1399 O O . ALA A 1 176 ? 0.788 -17.587 15.708 1.00 86.25 176 ALA A O 1
ATOM 1400 N N . VAL A 1 177 ? -1.412 -17.445 16.060 1.00 85.31 177 VAL A N 1
ATOM 1401 C CA . VAL A 1 177 ? -1.377 -17.620 17.513 1.00 85.31 177 VAL A CA 1
ATOM 1402 C C . VAL A 1 177 ? -1.603 -19.098 17.813 1.00 85.31 177 VAL A C 1
ATOM 1404 O O . VAL A 1 177 ? -2.579 -19.688 17.338 1.00 85.31 177 VAL A O 1
ATOM 1407 N N . ASP A 1 178 ? -0.702 -19.709 18.577 1.00 83.88 178 ASP A N 1
ATOM 1408 C CA . ASP A 1 178 ? -0.814 -21.114 18.967 1.00 83.88 178 ASP A CA 1
ATOM 1409 C C . ASP A 1 178 ? -1.635 -21.314 20.262 1.00 83.88 178 ASP A C 1
ATOM 1411 O O . ASP A 1 178 ? -2.179 -20.374 20.843 1.00 83.88 178 ASP A O 1
ATOM 1415 N N . GLU A 1 179 ? -1.756 -22.560 20.740 1.00 79.38 179 GLU A N 1
ATOM 1416 C CA . GLU A 1 179 ? -2.481 -22.863 21.989 1.00 79.38 179 GLU A CA 1
ATOM 1417 C C . GLU A 1 179 ? -1.838 -22.240 23.241 1.00 79.38 179 GLU A C 1
ATOM 1419 O O . GLU A 1 179 ? -2.503 -22.108 24.271 1.00 79.38 179 GLU A O 1
ATOM 1424 N N . SER A 1 180 ? -0.554 -21.872 23.175 1.00 75.38 180 SER A N 1
ATOM 1425 C CA . SER A 1 180 ? 0.148 -21.185 24.260 1.00 75.38 180 SER A CA 1
ATOM 1426 C C . SER A 1 180 ? -0.128 -19.678 24.281 1.00 75.38 180 SER A C 1
ATOM 1428 O O . SER A 1 180 ? 0.155 -19.024 25.287 1.00 75.38 180 SER A O 1
ATOM 1430 N N . GLY A 1 181 ? -0.760 -19.156 23.223 1.00 71.12 181 GLY A N 1
ATOM 1431 C CA . GLY A 1 181 ? -1.055 -17.739 23.046 1.00 71.12 181 GLY A CA 1
ATOM 1432 C C . GLY A 1 181 ? 0.131 -16.941 22.507 1.00 71.12 181 GLY A C 1
ATOM 1433 O O . GLY A 1 181 ? 0.066 -15.713 22.512 1.00 71.12 181 GLY A O 1
ATOM 1434 N N . ASP A 1 182 ? 1.199 -17.615 22.074 1.00 76.31 182 ASP A N 1
ATOM 1435 C CA . ASP A 1 182 ? 2.380 -16.969 21.510 1.00 76.31 182 ASP A CA 1
ATOM 1436 C C . ASP A 1 182 ? 2.170 -16.759 20.002 1.00 76.31 182 ASP A C 1
ATOM 1438 O O . ASP A 1 182 ? 1.806 -17.711 19.294 1.00 76.31 182 ASP A O 1
ATOM 1442 N N . PRO A 1 183 ? 2.329 -15.527 19.486 1.00 76.94 183 PRO A N 1
ATOM 1443 C CA . PRO A 1 183 ? 2.279 -15.291 18.057 1.00 76.94 183 PRO A CA 1
ATOM 1444 C C . PRO A 1 183 ? 3.511 -15.897 17.378 1.00 76.94 183 PRO A C 1
ATOM 1446 O O . PRO A 1 183 ? 4.654 -15.753 17.806 1.00 76.94 183 PRO A O 1
ATOM 1449 N N . THR A 1 184 ? 3.260 -16.580 16.273 1.00 77.56 184 THR A N 1
ATOM 1450 C CA . THR A 1 184 ? 4.260 -17.159 15.382 1.00 77.56 184 THR A CA 1
ATOM 1451 C C . THR A 1 184 ? 4.099 -16.548 13.997 1.00 77.56 184 THR A C 1
ATOM 1453 O O . THR A 1 184 ? 2.986 -16.206 13.586 1.00 77.56 184 THR A O 1
ATOM 1456 N N . GLN A 1 185 ? 5.206 -16.401 13.265 1.00 69.75 185 GLN A N 1
ATOM 1457 C CA . GLN A 1 185 ? 5.177 -15.804 11.929 1.00 69.75 185 GLN A CA 1
ATOM 1458 C C . GLN A 1 185 ? 4.259 -16.592 10.984 1.00 69.75 185 GLN A C 1
ATOM 1460 O O . GLN A 1 185 ? 4.245 -17.831 10.971 1.00 69.75 185 GLN A O 1
ATOM 1465 N N . GLY A 1 186 ? 3.476 -15.856 10.192 1.00 65.00 186 GLY A N 1
ATOM 1466 C CA . GLY A 1 186 ? 2.579 -16.427 9.199 1.00 65.00 186 GLY A CA 1
ATOM 1467 C C . GLY A 1 186 ? 3.331 -17.254 8.155 1.00 65.00 186 GLY A C 1
ATOM 1468 O O . GLY A 1 186 ? 4.432 -16.922 7.739 1.00 65.00 186 GLY A O 1
ATOM 1469 N N . THR A 1 187 ? 2.752 -18.385 7.746 1.00 58.78 187 THR A N 1
ATOM 1470 C CA . THR A 1 187 ? 3.488 -19.432 7.005 1.00 58.78 187 THR A CA 1
ATOM 1471 C C . THR A 1 187 ? 3.173 -19.501 5.503 1.00 58.78 187 THR A C 1
ATOM 1473 O O . THR A 1 187 ? 3.545 -20.476 4.845 1.00 58.78 187 THR A O 1
ATOM 1476 N N . GLN A 1 188 ? 2.454 -18.533 4.921 1.00 56.25 188 GLN A N 1
ATOM 1477 C CA . GLN A 1 188 ? 2.038 -18.641 3.516 1.00 56.25 188 GLN A CA 1
ATOM 1478 C C . GLN A 1 188 ? 3.063 -18.089 2.518 1.00 56.25 188 GLN A C 1
ATOM 1480 O O . GLN A 1 188 ? 3.370 -16.906 2.491 1.00 56.25 188 GLN A O 1
ATOM 1485 N N . GLY A 1 189 ? 3.457 -18.962 1.585 1.00 52.22 189 GLY A N 1
ATOM 1486 C CA . GLY A 1 189 ? 3.445 -18.669 0.146 1.00 52.22 189 GLY A CA 1
ATOM 1487 C C . GLY A 1 189 ? 4.436 -17.647 -0.410 1.00 52.22 189 GLY A C 1
ATOM 1488 O O . GLY A 1 189 ? 4.364 -17.383 -1.613 1.00 52.22 189 GLY A O 1
ATOM 1489 N N . GLU A 1 190 ? 5.354 -17.129 0.410 1.00 57.66 190 GLU A N 1
ATOM 1490 C CA . GLU A 1 190 ? 6.352 -16.107 0.064 1.00 57.66 190 GLU A CA 1
ATOM 1491 C C . GLU A 1 190 ? 6.949 -16.355 -1.321 1.00 57.66 190 GLU A C 1
ATOM 1493 O O . GLU A 1 190 ? 6.824 -15.529 -2.217 1.00 57.66 190 GLU A O 1
ATOM 1498 N N . LEU A 1 191 ? 7.466 -17.560 -1.571 1.00 62.16 191 LEU A N 1
ATOM 1499 C CA . LEU A 1 191 ? 8.166 -17.854 -2.817 1.00 62.16 191 LEU A CA 1
ATOM 1500 C C . LEU A 1 191 ? 7.285 -17.719 -4.073 1.00 62.16 191 LEU A C 1
ATOM 1502 O O . LEU A 1 191 ? 7.749 -17.214 -5.091 1.00 62.16 191 LEU A O 1
ATOM 1506 N N . PHE A 1 192 ? 6.031 -18.182 -4.050 1.00 66.94 192 PHE A N 1
ATOM 1507 C CA . PHE A 1 192 ? 5.193 -18.168 -5.256 1.00 66.94 192 PHE A CA 1
ATOM 1508 C C . PHE A 1 192 ? 4.630 -16.774 -5.539 1.00 66.94 192 PHE A C 1
ATOM 1510 O O . PHE A 1 192 ? 4.618 -16.354 -6.697 1.00 66.94 192 PHE A O 1
ATOM 1517 N N . ALA A 1 193 ? 4.218 -16.044 -4.498 1.00 65.19 193 ALA A N 1
ATOM 1518 C CA . ALA A 1 193 ? 3.798 -14.652 -4.625 1.00 65.19 193 ALA A CA 1
ATOM 1519 C C . ALA A 1 193 ? 4.963 -13.766 -5.088 1.00 65.19 193 ALA A C 1
ATOM 1521 O O . ALA A 1 193 ? 4.796 -12.998 -6.033 1.00 65.19 193 ALA A O 1
ATOM 1522 N N . TRP A 1 194 ? 6.162 -13.962 -4.529 1.00 66.19 194 TRP A N 1
ATOM 1523 C CA . TRP A 1 194 ? 7.384 -13.282 -4.958 1.00 66.19 194 TRP A CA 1
ATOM 1524 C C . TRP A 1 194 ? 7.771 -13.610 -6.401 1.00 66.19 194 TRP A C 1
ATOM 1526 O O . TRP A 1 194 ? 8.055 -12.703 -7.180 1.00 66.19 194 TRP A O 1
ATOM 1536 N N . ILE A 1 195 ? 7.743 -14.886 -6.805 1.00 71.62 195 ILE A N 1
ATOM 1537 C CA . ILE A 1 195 ? 8.016 -15.277 -8.198 1.00 71.62 195 ILE A CA 1
ATOM 1538 C C . ILE A 1 195 ? 6.976 -14.663 -9.143 1.00 71.62 195 ILE A C 1
ATOM 1540 O O . ILE A 1 195 ? 7.336 -14.182 -10.217 1.00 71.62 195 ILE A O 1
ATOM 1544 N N . LYS A 1 196 ? 5.693 -14.663 -8.765 1.00 70.38 196 LYS A N 1
ATOM 1545 C CA . LYS A 1 196 ? 4.612 -14.103 -9.585 1.00 70.38 196 LYS A CA 1
ATOM 1546 C C . LYS A 1 196 ? 4.690 -12.576 -9.669 1.00 70.38 196 LYS A C 1
ATOM 1548 O O . LYS A 1 196 ? 4.509 -12.050 -10.762 1.00 70.38 196 LYS A O 1
ATOM 1553 N N . SER A 1 197 ? 5.001 -11.889 -8.569 1.00 68.19 197 SER A N 1
ATOM 1554 C CA . SER A 1 197 ? 5.254 -10.443 -8.531 1.00 68.19 197 SER A CA 1
ATOM 1555 C C . SER A 1 197 ? 6.473 -10.084 -9.386 1.00 68.19 197 SER A C 1
ATOM 1557 O O . SER A 1 197 ? 6.356 -9.277 -10.302 1.00 68.19 197 SER A O 1
ATOM 1559 N N . GLY A 1 198 ? 7.600 -10.785 -9.215 1.00 68.00 198 GLY A N 1
ATOM 1560 C CA . GLY A 1 198 ? 8.789 -10.600 -10.051 1.00 68.00 198 GLY A CA 1
ATOM 1561 C C . GLY A 1 198 ? 8.522 -10.861 -11.539 1.00 68.00 198 GLY A C 1
ATOM 1562 O O . GLY A 1 198 ? 9.011 -10.125 -12.396 1.00 68.00 198 GLY A O 1
ATOM 1563 N N . PHE A 1 199 ? 7.701 -11.864 -11.869 1.00 71.25 199 PHE A N 1
ATOM 1564 C CA . PHE A 1 199 ? 7.274 -12.105 -13.247 1.00 71.25 199 PHE A CA 1
ATOM 1565 C C . PHE A 1 199 ? 6.370 -10.984 -13.772 1.00 71.25 199 PHE A C 1
ATOM 1567 O O . PHE A 1 199 ? 6.610 -10.523 -14.880 1.00 71.25 199 PHE A O 1
ATOM 1574 N N . ALA A 1 200 ? 5.385 -10.518 -12.999 1.00 65.06 200 ALA A N 1
ATOM 1575 C CA . ALA A 1 200 ? 4.492 -9.422 -13.388 1.00 65.06 200 ALA A CA 1
ATOM 1576 C C . ALA A 1 200 ? 5.240 -8.087 -13.564 1.00 65.06 200 ALA A C 1
ATOM 1578 O O . ALA A 1 200 ? 4.948 -7.336 -14.496 1.00 65.06 200 ALA A O 1
ATOM 1579 N N . HIS A 1 201 ? 6.251 -7.838 -12.726 1.00 65.69 201 HIS A N 1
ATOM 1580 C CA . HIS A 1 201 ? 7.124 -6.668 -12.799 1.00 65.69 201 HIS A CA 1
ATOM 1581 C C . HIS A 1 201 ? 7.923 -6.633 -14.113 1.00 65.69 201 HIS A C 1
ATOM 1583 O O . HIS A 1 201 ? 8.049 -5.586 -14.741 1.00 65.69 201 HIS A O 1
ATOM 1589 N N . VAL A 1 202 ? 8.406 -7.785 -14.594 1.00 59.22 202 VAL A N 1
ATOM 1590 C CA . VAL A 1 202 ? 9.189 -7.866 -15.844 1.00 59.22 202 VAL A CA 1
ATOM 1591 C C . VAL A 1 202 ? 8.305 -8.080 -17.082 1.00 59.22 202 VAL A C 1
ATOM 1593 O O . VAL A 1 202 ? 8.585 -7.540 -18.149 1.00 59.22 202 VAL A O 1
ATOM 1596 N N . VAL A 1 203 ? 7.229 -8.859 -16.967 1.00 55.38 203 VAL A N 1
ATOM 1597 C CA . VAL A 1 203 ? 6.326 -9.269 -18.053 1.00 55.38 203 VAL A CA 1
ATOM 1598 C C . VAL A 1 203 ? 4.884 -9.133 -17.535 1.00 55.38 203 VAL A C 1
ATOM 1600 O O . VAL A 1 203 ? 4.375 -10.076 -16.926 1.00 55.38 203 VAL A O 1
ATOM 1603 N N . PRO A 1 204 ? 4.204 -7.983 -17.730 1.00 52.12 204 PRO A N 1
ATOM 1604 C CA . PRO A 1 204 ? 4.119 -7.236 -18.992 1.00 52.12 204 PRO A CA 1
ATOM 1605 C C . PRO A 1 204 ? 4.554 -5.755 -18.939 1.00 52.12 204 PRO A C 1
ATOM 1607 O O . PRO A 1 204 ? 4.627 -5.130 -19.997 1.00 52.12 204 PRO A O 1
ATOM 1610 N N . LEU A 1 205 ? 4.816 -5.189 -17.754 1.00 53.66 205 LEU A N 1
ATOM 1611 C CA . LEU A 1 205 ? 5.065 -3.749 -17.552 1.00 53.66 205 LEU A CA 1
ATOM 1612 C C . LEU A 1 205 ? 6.549 -3.359 -17.702 1.00 53.66 205 LEU A C 1
ATOM 1614 O O . LEU A 1 205 ? 6.845 -2.239 -18.105 1.00 53.66 205 LEU A O 1
ATOM 1618 N N . GLY A 1 206 ? 7.475 -4.299 -17.492 1.00 57.44 206 GLY A N 1
ATOM 1619 C CA . GLY A 1 206 ? 8.926 -4.098 -17.586 1.00 57.44 206 GLY A CA 1
ATOM 1620 C C . GLY A 1 206 ? 9.497 -4.144 -19.009 1.00 57.44 206 GLY A C 1
ATOM 1621 O O . GLY A 1 206 ? 10.540 -4.762 -19.247 1.00 57.44 206 GLY A O 1
ATOM 1622 N N . ALA A 1 207 ? 8.819 -3.547 -19.997 1.00 57.59 207 ALA A N 1
ATOM 1623 C CA . ALA A 1 207 ? 9.338 -3.489 -21.368 1.00 57.59 207 ALA A CA 1
ATOM 1624 C C . ALA A 1 207 ? 10.702 -2.782 -21.423 1.00 57.59 207 ALA A C 1
ATOM 1626 O O . ALA A 1 207 ? 11.570 -3.183 -22.191 1.00 57.59 207 ALA A O 1
ATOM 1627 N N . ASP A 1 208 ? 10.913 -1.784 -20.572 1.00 57.97 208 ASP A N 1
ATOM 1628 C CA . ASP A 1 208 ? 12.191 -1.122 -20.321 1.00 57.97 208 ASP A CA 1
ATOM 1629 C C . ASP A 1 208 ? 13.276 -2.092 -19.813 1.00 57.97 208 ASP A C 1
ATOM 1631 O O . ASP A 1 208 ? 14.394 -2.073 -20.325 1.00 57.97 208 ASP A O 1
ATOM 1635 N N . HIS A 1 209 ? 12.941 -3.010 -18.904 1.00 65.50 209 HIS A N 1
ATOM 1636 C CA . HIS A 1 209 ? 13.838 -4.043 -18.386 1.00 65.50 209 HIS A CA 1
ATOM 1637 C C . HIS A 1 209 ? 14.168 -5.089 -19.451 1.00 65.50 209 HIS A C 1
ATOM 1639 O O . HIS A 1 209 ? 15.328 -5.467 -19.624 1.00 65.50 209 HIS A O 1
ATOM 1645 N N . ILE A 1 210 ? 13.170 -5.525 -20.223 1.00 62.56 210 ILE A N 1
ATOM 1646 C CA . ILE A 1 210 ? 13.376 -6.427 -21.360 1.00 62.56 210 ILE A CA 1
ATOM 1647 C C . ILE A 1 210 ? 14.221 -5.739 -22.437 1.00 62.56 210 ILE A C 1
ATOM 1649 O O . ILE A 1 210 ? 15.129 -6.366 -22.973 1.00 62.56 210 ILE A O 1
ATOM 1653 N N . LEU A 1 211 ? 13.978 -4.460 -22.736 1.00 61.78 211 LEU A N 1
ATOM 1654 C CA . LEU A 1 211 ? 14.771 -3.666 -23.678 1.00 61.78 211 LEU A CA 1
ATOM 1655 C C . LEU A 1 211 ? 16.183 -3.388 -23.153 1.00 61.78 211 LEU A C 1
ATOM 1657 O O . LEU A 1 211 ? 17.114 -3.349 -23.951 1.00 61.78 211 LEU A O 1
ATOM 1661 N N . PHE A 1 212 ? 16.376 -3.263 -21.840 1.00 64.12 212 PHE A N 1
ATOM 1662 C CA . PHE A 1 212 ? 17.689 -3.165 -21.205 1.00 64.12 212 PHE A CA 1
ATOM 1663 C C . PHE A 1 212 ? 18.461 -4.485 -21.324 1.00 64.12 212 PHE A C 1
ATOM 1665 O O . PHE A 1 212 ? 19.597 -4.495 -21.800 1.00 64.12 212 PHE A O 1
ATOM 1672 N N . ILE A 1 213 ? 17.830 -5.614 -20.983 1.00 65.31 213 ILE A N 1
ATOM 1673 C CA . ILE A 1 213 ? 18.423 -6.954 -21.096 1.00 65.31 213 ILE A CA 1
ATOM 1674 C C . ILE A 1 213 ? 18.694 -7.304 -22.562 1.00 65.31 213 ILE A C 1
ATOM 1676 O O . ILE A 1 213 ? 19.783 -7.775 -22.877 1.00 65.31 213 ILE A O 1
ATOM 1680 N N . LEU A 1 214 ? 17.751 -7.045 -23.473 1.00 62.56 214 LEU A N 1
ATOM 1681 C CA . LEU A 1 214 ? 17.935 -7.221 -24.916 1.00 62.56 214 LEU A CA 1
ATOM 1682 C C . LEU A 1 214 ? 18.983 -6.258 -25.464 1.00 62.56 214 LEU A C 1
ATOM 1684 O O . LEU A 1 214 ? 19.781 -6.662 -26.301 1.00 62.56 214 LEU A O 1
ATOM 1688 N N . GLY A 1 215 ? 19.017 -5.017 -24.981 1.00 64.31 215 GLY A N 1
ATOM 1689 C CA . GLY A 1 215 ? 20.031 -4.027 -25.319 1.00 64.31 215 GLY A CA 1
ATOM 1690 C C . GLY A 1 215 ? 21.421 -4.544 -24.978 1.00 64.31 215 GLY A C 1
ATOM 1691 O O . GLY A 1 215 ? 22.280 -4.567 -25.849 1.00 64.31 215 GLY A O 1
ATOM 1692 N N . ILE A 1 216 ? 21.610 -5.064 -23.763 1.00 61.84 216 ILE A N 1
ATOM 1693 C CA . ILE A 1 216 ? 22.852 -5.693 -23.296 1.00 61.84 216 ILE A CA 1
ATOM 1694 C C . ILE A 1 216 ? 23.170 -6.989 -24.067 1.00 61.84 216 ILE A C 1
ATOM 1696 O O . ILE A 1 216 ? 24.314 -7.201 -24.478 1.00 61.84 216 ILE A O 1
ATOM 1700 N N . PHE A 1 217 ? 22.174 -7.847 -24.297 1.00 62.28 217 PHE A N 1
ATOM 1701 C CA . PHE A 1 217 ? 22.315 -9.125 -25.002 1.00 62.28 217 PHE A CA 1
ATOM 1702 C C . PHE A 1 217 ? 22.692 -8.939 -26.480 1.00 62.28 217 PHE A C 1
ATOM 1704 O O . PHE A 1 217 ? 23.542 -9.661 -27.001 1.00 62.28 217 PHE A O 1
ATOM 1711 N N . LEU A 1 218 ? 22.104 -7.946 -27.151 1.00 58.12 218 LEU A N 1
ATOM 1712 C CA . LEU A 1 218 ? 22.415 -7.587 -28.536 1.00 58.12 218 LEU A CA 1
ATOM 1713 C C . LEU A 1 218 ? 23.726 -6.784 -28.652 1.00 58.12 218 LEU A C 1
ATOM 1715 O O . LEU A 1 218 ? 24.349 -6.813 -29.713 1.00 58.12 218 LEU A O 1
ATOM 1719 N N . LEU A 1 219 ? 24.178 -6.122 -27.575 1.00 54.62 219 LEU A N 1
ATOM 1720 C CA . LEU A 1 219 ? 25.442 -5.371 -27.507 1.00 54.62 219 LEU A CA 1
ATOM 1721 C C . LEU A 1 219 ? 26.697 -6.245 -27.443 1.00 54.62 219 LEU A C 1
ATOM 1723 O O . LEU A 1 219 ? 27.759 -5.800 -27.875 1.00 54.62 219 LEU A O 1
ATOM 1727 N N . CYS A 1 220 ? 26.641 -7.446 -26.855 1.00 55.47 220 CYS A N 1
ATOM 1728 C CA . CYS A 1 220 ? 27.868 -8.203 -26.603 1.00 55.47 220 CYS A CA 1
ATOM 1729 C C . CYS A 1 220 ? 27.675 -9.730 -26.611 1.00 55.47 220 CYS A C 1
ATOM 1731 O O . CYS A 1 220 ? 27.232 -10.307 -25.621 1.00 55.47 220 CYS A O 1
ATOM 1733 N N . PRO A 1 221 ? 28.163 -10.443 -27.644 1.00 57.03 221 PRO A N 1
ATOM 1734 C CA . PRO A 1 221 ? 28.275 -11.905 -27.619 1.00 57.03 221 PRO A CA 1
ATOM 1735 C C . PRO A 1 221 ? 29.322 -12.433 -26.614 1.00 57.03 221 PRO A C 1
ATOM 1737 O O . PRO A 1 221 ? 29.510 -13.644 -26.500 1.00 57.03 221 PRO A O 1
ATOM 1740 N N . ARG A 1 222 ? 30.076 -11.553 -25.928 1.00 59.00 222 ARG A N 1
ATOM 1741 C CA . ARG A 1 222 ? 31.174 -11.915 -25.016 1.00 59.00 222 ARG A CA 1
ATOM 1742 C C . ARG A 1 222 ? 30.959 -11.322 -23.620 1.00 59.00 222 ARG A C 1
ATOM 1744 O O . ARG A 1 222 ? 30.800 -10.123 -23.464 1.00 59.00 222 ARG A O 1
ATOM 1751 N N . LEU A 1 223 ? 31.066 -12.169 -22.595 1.00 59.91 223 LEU A N 1
ATOM 1752 C CA . LEU A 1 223 ? 30.857 -11.834 -21.174 1.00 59.91 223 LEU A CA 1
ATOM 1753 C C . LEU A 1 223 ? 31.822 -10.779 -20.592 1.00 59.91 223 LEU A C 1
ATOM 1755 O 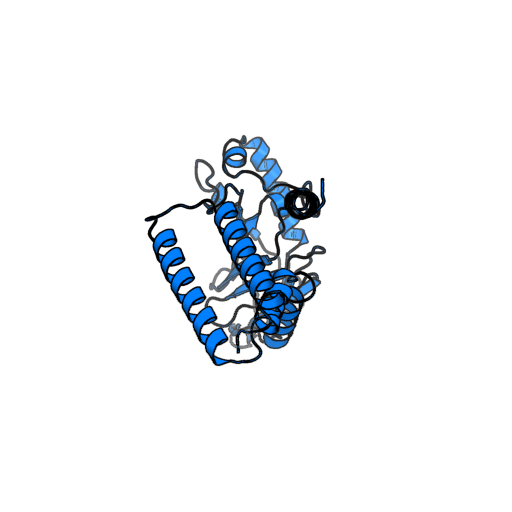O . LEU A 1 223 ? 31.471 -10.092 -19.639 1.00 59.91 223 LEU A O 1
ATOM 1759 N N . LYS A 1 224 ? 33.047 -10.644 -21.124 1.00 62.88 224 LYS A N 1
ATOM 1760 C CA . LYS A 1 224 ? 34.094 -9.798 -20.510 1.00 62.88 224 LYS A CA 1
ATOM 1761 C C . LYS A 1 224 ? 33.827 -8.281 -20.609 1.00 62.88 224 LYS A C 1
ATOM 1763 O O . LYS A 1 224 ? 33.910 -7.631 -19.571 1.00 62.88 224 LYS A O 1
ATOM 1768 N N . PRO A 1 225 ? 33.512 -7.695 -21.784 1.00 64.00 225 PRO A N 1
ATOM 1769 C CA . PRO A 1 225 ? 33.188 -6.266 -21.877 1.00 64.00 225 PRO A CA 1
ATOM 1770 C C . PRO A 1 225 ? 31.890 -5.912 -21.142 1.00 64.00 225 PRO A C 1
ATOM 1772 O O . PRO A 1 225 ? 31.804 -4.863 -20.514 1.00 64.00 225 PRO A O 1
ATOM 1775 N N . LEU A 1 226 ? 30.924 -6.833 -21.154 1.00 62.72 226 LEU A N 1
ATOM 1776 C CA . LEU A 1 226 ? 29.627 -6.701 -20.492 1.00 62.72 226 LEU A CA 1
ATOM 1777 C C . LEU A 1 226 ? 29.762 -6.567 -18.970 1.00 62.72 226 LEU A C 1
ATOM 1779 O O . LEU A 1 226 ? 29.192 -5.653 -18.380 1.00 62.72 226 LEU A O 1
ATOM 1783 N N . LEU A 1 227 ? 30.591 -7.411 -18.345 1.00 64.81 227 LEU A N 1
ATOM 1784 C CA . LEU A 1 227 ? 30.932 -7.283 -16.925 1.00 64.81 227 LEU A CA 1
ATOM 1785 C C . LEU A 1 227 ? 31.591 -5.933 -16.616 1.00 64.81 227 LEU A C 1
ATOM 1787 O O . LEU A 1 227 ? 31.242 -5.300 -15.626 1.00 64.81 227 LEU A O 1
ATOM 1791 N N . GLY A 1 228 ? 32.510 -5.469 -17.468 1.00 69.88 228 GLY A N 1
ATOM 1792 C CA . GLY A 1 228 ? 33.167 -4.171 -17.290 1.00 69.88 228 GLY A CA 1
ATOM 1793 C C . GLY A 1 228 ? 32.191 -2.993 -17.358 1.00 69.88 228 GLY A C 1
ATOM 1794 O O . GLY A 1 228 ? 32.223 -2.121 -16.492 1.00 69.88 228 GLY A O 1
ATOM 1795 N N . GLN A 1 229 ? 31.297 -2.990 -18.348 1.00 63.56 229 GLN A N 1
ATOM 1796 C CA . GLN A 1 229 ? 30.283 -1.947 -18.515 1.00 63.56 229 GLN A CA 1
ATOM 1797 C C . GLN A 1 229 ? 29.268 -1.957 -17.368 1.00 63.56 229 GLN A C 1
ATOM 1799 O O . GLN A 1 229 ? 28.970 -0.899 -16.819 1.00 63.56 229 GLN A O 1
ATOM 1804 N N . SER A 1 230 ? 28.791 -3.141 -16.967 1.00 63.34 230 SER A N 1
ATOM 1805 C CA . SER A 1 230 ? 27.873 -3.284 -15.835 1.00 63.34 230 SER A CA 1
ATOM 1806 C C . SER A 1 230 ? 28.510 -2.788 -14.539 1.00 63.34 230 SER A C 1
ATOM 1808 O O . SER A 1 230 ? 27.889 -2.011 -13.827 1.00 63.34 230 SER A O 1
ATOM 1810 N N . LEU A 1 231 ? 29.756 -3.178 -14.247 1.00 71.12 231 LEU A N 1
ATOM 1811 C CA . LEU A 1 231 ? 30.457 -2.736 -13.039 1.00 71.12 231 LEU A CA 1
ATOM 1812 C C . LEU A 1 231 ? 30.696 -1.225 -13.032 1.00 71.12 231 LEU A C 1
ATOM 1814 O O . LEU A 1 231 ? 30.554 -0.592 -11.988 1.00 71.12 231 LEU A O 1
ATOM 1818 N N . LEU A 1 232 ? 31.036 -0.635 -14.182 1.00 74.69 232 LEU A N 1
ATOM 1819 C CA . LEU A 1 232 ? 31.227 0.809 -14.291 1.00 74.69 232 LEU A CA 1
ATOM 1820 C C . LEU A 1 232 ? 29.906 1.569 -14.114 1.00 74.69 232 LEU A C 1
ATOM 1822 O O . LEU A 1 232 ? 29.894 2.600 -13.446 1.00 74.69 232 LEU A O 1
ATOM 1826 N N . PHE A 1 233 ? 28.804 1.046 -14.660 1.00 68.62 233 PHE A N 1
ATOM 1827 C CA . PHE A 1 233 ? 27.463 1.592 -14.452 1.00 68.62 233 PHE A CA 1
ATOM 1828 C C . PHE A 1 233 ? 27.063 1.532 -12.977 1.00 68.62 233 PHE A C 1
ATOM 1830 O O . PHE A 1 233 ? 26.698 2.558 -12.409 1.00 68.62 233 PHE A O 1
ATOM 1837 N N . THR A 1 234 ? 27.217 0.371 -12.332 1.00 71.12 234 THR A N 1
ATOM 1838 C CA . THR A 1 234 ? 26.955 0.213 -10.897 1.00 71.12 234 THR A CA 1
ATOM 1839 C C . THR A 1 234 ? 27.802 1.185 -10.078 1.00 71.12 234 THR A C 1
ATOM 1841 O O . THR A 1 234 ? 27.267 1.881 -9.223 1.00 71.12 234 THR A O 1
ATOM 1844 N N . LEU A 1 235 ? 29.101 1.309 -10.377 1.00 74.31 235 LEU A N 1
ATOM 1845 C CA . LEU A 1 235 ? 29.997 2.225 -9.670 1.00 74.31 235 LEU A CA 1
ATOM 1846 C C . LEU A 1 235 ? 29.573 3.692 -9.835 1.00 74.31 235 LEU A C 1
ATOM 1848 O O . LEU A 1 235 ? 29.499 4.423 -8.847 1.00 74.31 235 LEU A O 1
ATOM 1852 N N . ALA A 1 236 ? 29.287 4.123 -11.066 1.00 73.88 236 ALA A N 1
ATOM 1853 C CA . ALA A 1 236 ? 28.836 5.482 -11.344 1.00 73.88 236 ALA A CA 1
ATOM 1854 C C . ALA A 1 236 ? 27.511 5.783 -10.628 1.00 73.88 236 ALA A C 1
ATOM 1856 O O . ALA A 1 236 ? 27.407 6.813 -9.965 1.00 73.88 236 ALA A O 1
ATOM 1857 N N . HIS A 1 237 ? 26.555 4.852 -10.690 1.00 70.25 237 HIS A N 1
ATOM 1858 C CA . HIS A 1 237 ? 25.256 4.971 -10.038 1.00 70.25 237 HIS A CA 1
ATOM 1859 C C . HIS A 1 237 ? 25.381 5.065 -8.509 1.00 70.25 237 HIS A C 1
ATOM 1861 O O . HIS A 1 237 ? 24.805 5.964 -7.896 1.00 70.25 237 HIS A O 1
ATOM 1867 N N . SER A 1 238 ? 26.199 4.210 -7.885 1.00 69.69 238 SER A N 1
ATOM 1868 C CA . SER A 1 238 ? 26.456 4.265 -6.439 1.00 69.69 238 SER A CA 1
ATOM 1869 C C . SER A 1 238 ? 27.092 5.590 -6.010 1.00 69.69 238 SER A C 1
ATOM 1871 O O . SER A 1 238 ? 26.726 6.141 -4.968 1.00 69.69 238 SER A O 1
ATOM 1873 N N . ILE A 1 239 ? 28.018 6.132 -6.808 1.00 75.56 239 ILE A N 1
ATOM 1874 C CA . ILE A 1 239 ? 28.637 7.437 -6.539 1.00 75.56 239 ILE A CA 1
ATOM 1875 C C . ILE A 1 239 ? 27.588 8.551 -6.632 1.00 75.56 239 ILE A C 1
ATOM 1877 O O . ILE A 1 239 ? 27.492 9.369 -5.716 1.00 75.56 239 ILE A O 1
ATOM 1881 N N . THR A 1 240 ? 26.771 8.576 -7.688 1.00 69.88 240 THR A N 1
ATOM 1882 C CA . THR A 1 240 ? 25.723 9.595 -7.852 1.00 69.88 240 THR A CA 1
ATOM 1883 C C . THR A 1 240 ? 24.649 9.514 -6.775 1.00 69.88 240 THR A C 1
ATOM 1885 O O . THR A 1 240 ? 24.278 10.552 -6.234 1.00 69.88 240 THR A O 1
ATOM 1888 N N . LEU A 1 241 ? 24.224 8.307 -6.386 1.00 73.75 241 LEU A N 1
ATOM 1889 C CA . LEU A 1 241 ? 23.257 8.104 -5.307 1.00 73.75 241 LEU A CA 1
ATOM 1890 C C . LEU A 1 241 ? 23.819 8.593 -3.966 1.00 73.75 241 LEU A C 1
ATOM 1892 O O . LEU A 1 241 ? 23.150 9.318 -3.239 1.00 73.75 241 LEU A O 1
ATOM 1896 N N . THR A 1 242 ? 25.086 8.286 -3.674 1.00 72.06 242 THR A N 1
ATOM 1897 C CA . THR A 1 242 ? 25.758 8.775 -2.459 1.00 72.06 242 THR A CA 1
ATOM 1898 C C . THR A 1 242 ? 25.815 10.304 -2.420 1.00 72.06 242 THR A C 1
ATOM 1900 O O . THR A 1 242 ? 25.618 10.904 -1.363 1.00 72.06 242 THR A O 1
ATOM 1903 N N . MET A 1 243 ? 26.081 10.949 -3.559 1.00 73.94 243 MET A N 1
ATOM 1904 C CA . MET A 1 243 ? 26.094 12.412 -3.657 1.00 73.94 243 MET A CA 1
ATOM 1905 C C . MET A 1 243 ? 24.696 13.023 -3.499 1.00 73.94 243 MET A C 1
ATOM 1907 O O . MET A 1 243 ? 24.574 14.058 -2.843 1.00 73.94 243 MET A O 1
ATOM 1911 N N . ALA A 1 244 ? 23.666 12.380 -4.056 1.00 69.50 244 ALA A N 1
ATOM 1912 C CA . ALA A 1 244 ? 22.273 12.804 -3.934 1.00 69.50 244 ALA A CA 1
ATOM 1913 C C . ALA A 1 244 ? 21.772 12.685 -2.485 1.00 69.50 244 ALA A C 1
ATOM 1915 O O . ALA A 1 244 ? 21.286 13.663 -1.926 1.00 69.50 244 ALA A O 1
ATOM 1916 N N . VAL A 1 245 ? 21.999 11.537 -1.831 1.00 72.69 245 VAL A N 1
ATOM 1917 C CA . VAL A 1 245 ? 21.614 11.300 -0.424 1.00 72.69 245 VAL A CA 1
ATOM 1918 C C . VAL A 1 245 ? 22.337 12.255 0.530 1.00 72.69 245 VAL A C 1
ATOM 1920 O O . VAL A 1 245 ? 21.756 12.719 1.506 1.00 72.69 245 VAL A O 1
ATOM 1923 N N . LYS A 1 246 ? 23.597 12.610 0.247 1.00 74.38 246 LYS A N 1
ATOM 1924 C CA . LYS A 1 246 ? 24.334 13.621 1.027 1.00 74.38 246 LYS A CA 1
ATOM 1925 C C . LYS A 1 246 ? 23.921 15.068 0.733 1.00 74.38 246 LYS A C 1
ATOM 1927 O O . LYS A 1 246 ? 24.488 15.979 1.335 1.00 74.38 246 LYS A O 1
ATOM 1932 N N . GLY A 1 247 ? 22.993 15.293 -0.199 1.00 68.75 247 GLY A N 1
ATOM 1933 C CA . GLY A 1 247 ? 22.545 16.625 -0.606 1.00 68.75 247 GLY A CA 1
ATOM 1934 C C . GLY A 1 247 ? 23.628 17.462 -1.292 1.00 68.75 247 GLY A C 1
ATOM 1935 O O . GLY A 1 247 ? 23.498 18.679 -1.385 1.00 68.75 247 GLY A O 1
ATOM 1936 N N . TRP A 1 248 ? 24.722 16.843 -1.753 1.00 73.25 248 TRP A N 1
ATOM 1937 C CA . TRP A 1 248 ? 25.810 17.560 -2.427 1.00 73.25 248 TRP A CA 1
ATOM 1938 C C . TRP A 1 248 ? 25.425 17.997 -3.834 1.00 73.25 248 TRP A C 1
ATOM 1940 O O . TRP A 1 248 ? 25.976 18.976 -4.337 1.00 73.25 248 TRP A O 1
ATOM 1950 N N . VAL A 1 249 ? 24.491 17.283 -4.465 1.00 68.19 249 VAL A N 1
ATOM 1951 C CA . VAL A 1 249 ? 23.971 17.645 -5.778 1.00 68.19 249 VAL A CA 1
ATOM 1952 C C . VAL A 1 249 ? 22.487 17.313 -5.862 1.00 68.19 249 VAL A C 1
ATOM 1954 O O . VAL A 1 249 ? 22.099 16.180 -5.591 1.00 68.19 249 VAL A O 1
ATOM 1957 N N . SER A 1 250 ? 21.668 18.289 -6.258 1.00 61.06 250 SER A N 1
ATOM 1958 C CA . SER A 1 250 ? 20.278 18.071 -6.651 1.00 61.06 250 SER A CA 1
ATOM 1959 C C . SER A 1 250 ? 20.186 18.139 -8.171 1.00 61.06 250 SER A C 1
ATOM 1961 O O . SER A 1 250 ? 20.565 19.125 -8.806 1.00 61.06 250 SER A O 1
ATOM 1963 N N . PHE A 1 251 ? 19.719 17.055 -8.770 1.00 66.31 251 PHE A N 1
ATOM 1964 C CA . PHE A 1 251 ? 19.446 16.989 -10.196 1.00 66.31 251 PHE A CA 1
ATOM 1965 C C . PHE A 1 251 ? 17.959 16.739 -10.382 1.00 66.31 251 PHE A C 1
ATOM 1967 O O . PHE A 1 251 ? 17.346 16.024 -9.597 1.00 66.31 251 PHE A O 1
ATOM 1974 N N . ASN A 1 252 ? 17.378 17.317 -11.427 1.00 67.88 252 ASN A N 1
ATOM 1975 C CA . ASN A 1 252 ? 16.026 16.960 -11.824 1.00 67.88 252 ASN A CA 1
ATOM 1976 C C . ASN A 1 252 ? 16.075 15.580 -12.514 1.00 67.88 252 ASN A C 1
ATOM 1978 O O . ASN A 1 252 ? 16.764 15.409 -13.526 1.00 67.88 252 ASN A O 1
ATOM 1982 N N . THR A 1 253 ? 15.377 14.611 -11.916 1.00 63.69 253 THR A N 1
ATOM 1983 C CA . THR A 1 253 ? 15.353 13.186 -12.284 1.00 63.69 253 THR A CA 1
ATOM 1984 C C . THR A 1 253 ? 15.021 12.964 -13.758 1.00 63.69 253 THR A C 1
ATOM 1986 O O . THR A 1 253 ? 15.699 12.184 -14.426 1.00 63.69 253 THR A O 1
ATOM 1989 N N . THR A 1 254 ? 14.100 13.753 -14.316 1.00 64.44 254 THR A N 1
ATOM 1990 C CA . THR A 1 254 ? 13.675 13.653 -15.718 1.00 64.44 254 THR A CA 1
ATOM 1991 C C . THR A 1 254 ? 14.839 13.830 -16.699 1.00 64.44 254 THR A C 1
ATOM 1993 O O . THR A 1 254 ? 14.942 13.110 -17.691 1.00 64.44 254 THR A O 1
ATOM 1996 N N . TYR A 1 255 ? 15.770 14.757 -16.438 1.00 71.00 255 TYR A N 1
ATOM 1997 C CA . 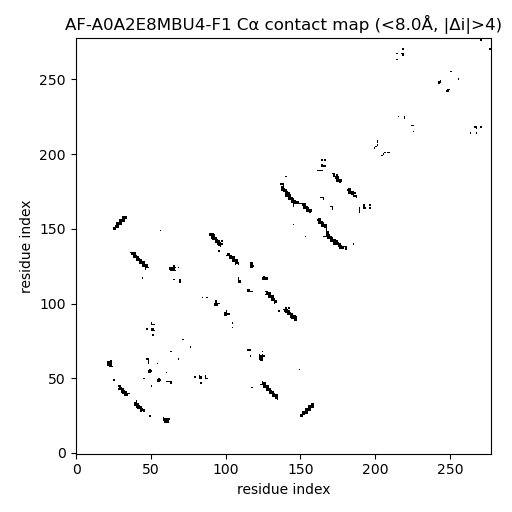TYR A 1 255 ? 16.923 14.945 -17.331 1.00 71.00 255 TYR A CA 1
ATOM 1998 C C . TYR A 1 255 ? 17.917 13.785 -17.255 1.00 71.00 255 TYR A C 1
ATOM 2000 O O . TYR A 1 255 ? 18.553 13.456 -18.259 1.00 71.00 255 TYR A O 1
ATOM 2008 N N . ILE A 1 256 ? 18.061 13.172 -16.077 1.00 66.44 256 ILE A N 1
ATOM 2009 C CA . ILE A 1 256 ? 18.940 12.016 -15.882 1.00 66.44 256 ILE A CA 1
ATOM 2010 C C . ILE A 1 256 ? 18.387 10.815 -16.648 1.00 66.44 256 ILE A C 1
ATOM 2012 O O . ILE A 1 256 ? 19.139 10.172 -17.380 1.00 66.44 256 ILE A O 1
ATOM 2016 N N . GLU A 1 257 ? 17.086 10.555 -16.548 1.00 62.84 257 GLU A N 1
ATOM 2017 C CA . GLU A 1 257 ? 16.421 9.458 -17.259 1.00 62.84 257 GLU A CA 1
ATOM 2018 C C . GLU A 1 257 ? 16.576 9.592 -18.778 1.00 62.84 257 GLU A C 1
ATOM 2020 O O . GLU A 1 257 ? 16.982 8.639 -19.450 1.00 62.84 257 GLU A O 1
ATOM 2025 N N . ILE A 1 258 ? 16.374 10.800 -19.318 1.00 74.44 258 ILE A N 1
ATOM 2026 C CA . ILE A 1 258 ? 16.574 11.086 -20.747 1.00 74.44 258 ILE A CA 1
ATOM 2027 C C . ILE A 1 258 ? 18.031 10.838 -21.162 1.00 74.44 258 ILE A C 1
ATOM 2029 O O . ILE A 1 258 ? 18.282 10.241 -22.215 1.00 74.44 258 ILE A O 1
ATOM 2033 N N . LEU A 1 259 ? 19.006 11.277 -20.360 1.00 71.12 259 LEU A N 1
ATOM 2034 C CA . LEU A 1 259 ? 20.428 11.071 -20.650 1.00 71.12 259 LEU A CA 1
ATOM 2035 C C . LEU A 1 259 ? 20.813 9.588 -20.618 1.00 71.12 259 LEU A C 1
ATOM 2037 O O . LEU A 1 259 ? 21.527 9.132 -21.515 1.00 71.12 259 LEU A O 1
ATOM 2041 N N . ILE A 1 260 ? 20.318 8.831 -19.635 1.00 68.75 260 ILE A N 1
ATOM 2042 C CA . ILE A 1 260 ? 20.548 7.385 -19.532 1.00 68.75 260 ILE A CA 1
ATOM 2043 C C . ILE A 1 260 ? 19.961 6.684 -20.759 1.00 68.75 260 ILE A C 1
ATOM 2045 O O . ILE A 1 260 ? 20.701 5.996 -21.468 1.00 68.75 260 ILE A O 1
ATOM 2049 N N . ALA A 1 261 ? 18.687 6.925 -21.077 1.00 67.62 261 ALA A N 1
ATOM 2050 C CA . ALA A 1 261 ? 18.022 6.333 -22.236 1.00 67.62 261 ALA A CA 1
ATOM 2051 C C . ALA A 1 261 ? 18.749 6.669 -23.552 1.00 67.62 261 ALA A C 1
ATOM 2053 O O . ALA A 1 261 ? 19.005 5.785 -24.373 1.00 67.62 261 ALA A O 1
ATOM 2054 N N . THR A 1 262 ? 19.167 7.928 -23.720 1.00 73.38 262 THR A N 1
ATOM 2055 C CA . THR A 1 262 ? 19.920 8.381 -24.901 1.00 73.38 262 THR A CA 1
ATOM 2056 C C . THR A 1 262 ? 21.285 7.700 -24.997 1.00 73.38 262 THR A C 1
ATOM 2058 O O . THR A 1 262 ? 21.698 7.305 -26.087 1.00 73.38 262 THR A O 1
ATOM 2061 N N . SER A 1 263 ? 21.984 7.520 -23.871 1.00 66.81 263 SER A N 1
ATOM 2062 C CA . SER A 1 263 ? 23.292 6.855 -23.842 1.00 66.81 263 SER A CA 1
ATOM 2063 C C . SER A 1 263 ? 23.196 5.380 -24.241 1.00 66.81 263 SER A C 1
ATOM 2065 O O . SER A 1 263 ? 23.993 4.909 -25.051 1.00 66.81 263 SER A O 1
ATOM 2067 N N . ILE A 1 264 ? 22.169 4.672 -23.761 1.00 67.19 264 ILE A N 1
ATOM 2068 C CA . ILE A 1 264 ? 21.914 3.270 -24.108 1.00 67.19 264 ILE A CA 1
ATOM 2069 C C . ILE A 1 264 ? 21.546 3.157 -25.591 1.00 67.19 264 ILE A C 1
ATOM 2071 O O . ILE A 1 264 ? 22.112 2.325 -26.302 1.00 67.19 264 ILE A O 1
ATOM 2075 N N . ALA A 1 265 ? 20.657 4.027 -26.082 1.00 70.62 265 ALA A N 1
ATOM 2076 C CA . ALA A 1 265 ? 20.270 4.059 -27.489 1.00 70.62 265 ALA A CA 1
ATOM 2077 C C . ALA A 1 265 ? 21.471 4.327 -28.412 1.00 70.62 265 ALA A C 1
ATOM 2079 O O . ALA A 1 265 ? 21.628 3.651 -29.430 1.00 70.62 265 ALA A O 1
ATOM 2080 N N . TRP A 1 266 ? 22.349 5.265 -28.041 1.00 71.00 266 TRP A N 1
ATOM 2081 C CA . TRP A 1 266 ? 23.566 5.568 -28.795 1.00 71.00 266 TRP A CA 1
ATOM 2082 C C . TRP A 1 266 ? 24.503 4.361 -28.886 1.00 71.00 266 TRP A C 1
ATOM 2084 O O . TRP A 1 266 ? 24.922 4.000 -29.987 1.00 71.00 266 TRP A O 1
ATOM 2094 N N . ILE A 1 267 ? 24.777 3.693 -27.760 1.00 64.31 267 ILE A N 1
ATOM 2095 C CA . ILE A 1 267 ? 25.620 2.489 -27.738 1.00 64.31 267 ILE A CA 1
ATOM 2096 C C . ILE A 1 267 ? 24.965 1.361 -28.561 1.00 64.31 267 ILE A C 1
ATOM 2098 O O . ILE A 1 267 ? 25.654 0.635 -29.281 1.00 64.31 267 ILE A O 1
ATOM 2102 N N . GLY A 1 268 ? 23.635 1.226 -28.512 1.00 62.84 268 GLY A N 1
ATOM 2103 C CA . GLY A 1 268 ? 22.874 0.288 -29.345 1.00 62.84 268 GLY A CA 1
ATOM 2104 C C . GLY A 1 268 ? 23.070 0.530 -30.845 1.00 62.84 268 GLY A C 1
ATOM 2105 O O . GLY A 1 268 ? 23.371 -0.400 -31.596 1.00 62.84 268 GLY A O 1
ATOM 2106 N N . ILE A 1 269 ? 22.963 1.787 -31.281 1.00 70.69 269 ILE A N 1
ATOM 2107 C CA . ILE A 1 269 ? 23.184 2.190 -32.678 1.00 70.69 269 ILE A CA 1
ATOM 2108 C C . ILE A 1 269 ? 24.639 1.951 -33.092 1.00 70.69 269 ILE A C 1
ATOM 2110 O O . ILE A 1 269 ? 24.887 1.396 -34.165 1.00 70.69 269 ILE A O 1
ATOM 2114 N N . GLU A 1 270 ? 25.594 2.332 -32.242 1.00 66.19 270 GLU A N 1
ATOM 2115 C CA . GLU A 1 270 ? 27.024 2.148 -32.489 1.00 66.19 270 GLU A CA 1
ATOM 2116 C C . GLU A 1 270 ? 27.365 0.672 -32.739 1.00 66.19 270 GLU A C 1
ATOM 2118 O O . GLU A 1 270 ? 28.027 0.361 -33.730 1.00 66.19 270 GLU A O 1
ATOM 2123 N N . ASN A 1 271 ? 26.841 -0.252 -31.926 1.00 61.09 271 ASN A N 1
ATOM 2124 C CA . ASN A 1 271 ? 27.086 -1.689 -32.095 1.00 61.09 271 ASN A CA 1
ATOM 2125 C C . ASN A 1 271 ? 26.399 -2.294 -33.327 1.00 61.09 271 ASN A C 1
ATOM 2127 O O . ASN A 1 271 ? 26.942 -3.207 -33.951 1.00 61.09 271 ASN A O 1
ATOM 2131 N N . LEU A 1 272 ? 25.232 -1.781 -33.724 1.00 64.50 272 LEU A N 1
ATOM 2132 C CA . LEU A 1 272 ? 24.557 -2.230 -34.945 1.00 64.50 272 LEU A CA 1
ATOM 2133 C C . LEU A 1 272 ? 25.279 -1.756 -36.216 1.00 64.50 272 LEU A C 1
ATOM 2135 O O . LEU A 1 272 ? 25.271 -2.458 -37.232 1.00 64.50 272 LEU A O 1
ATOM 2139 N N . TRP A 1 273 ? 25.891 -0.569 -36.183 1.00 66.56 273 TRP A N 1
ATOM 2140 C CA . TRP A 1 273 ? 26.554 0.033 -37.346 1.00 66.56 273 TRP A CA 1
ATOM 2141 C C . TRP A 1 273 ? 28.033 -0.348 -37.457 1.00 66.56 273 TRP A C 1
ATOM 2143 O O . TRP A 1 273 ? 28.538 -0.563 -38.565 1.00 66.56 273 TRP A O 1
ATOM 2153 N N . LEU A 1 274 ? 28.732 -0.507 -36.334 1.00 57.62 274 LEU A N 1
ATOM 2154 C CA . LEU A 1 274 ? 30.098 -1.010 -36.305 1.00 57.62 274 LEU A CA 1
ATOM 2155 C C . LEU A 1 274 ? 30.071 -2.539 -36.240 1.00 57.62 274 LEU A C 1
ATOM 2157 O O . LEU A 1 274 ? 30.161 -3.147 -35.181 1.00 57.62 274 LEU A O 1
ATOM 2161 N N . LYS A 1 275 ? 30.063 -3.191 -37.410 1.00 53.59 275 LYS A N 1
ATOM 2162 C CA . LYS A 1 275 ? 30.219 -4.658 -37.571 1.00 53.59 275 LYS A CA 1
ATOM 2163 C C . LYS A 1 275 ? 31.535 -5.253 -37.014 1.00 53.59 275 LYS A C 1
ATOM 2165 O O . LYS A 1 275 ? 31.865 -6.401 -37.310 1.00 53.59 275 LYS A O 1
ATOM 2170 N N . LYS A 1 276 ? 32.313 -4.493 -36.242 1.00 51.84 276 LYS A N 1
ATOM 2171 C CA . LYS A 1 276 ? 33.531 -4.931 -35.561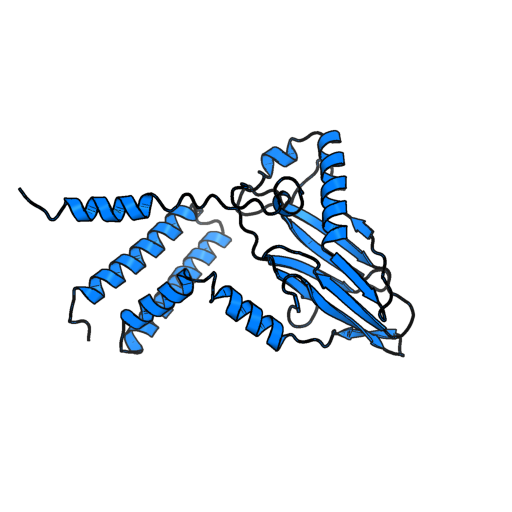 1.00 51.84 276 LYS A CA 1
ATOM 2172 C C . LYS A 1 276 ? 33.652 -4.248 -34.203 1.00 51.84 276 LYS A C 1
ATOM 2174 O O . LYS A 1 276 ? 34.401 -3.288 -34.059 1.00 51.84 276 LYS A O 1
ATOM 2179 N N . VAL A 1 277 ? 33.017 -4.833 -33.200 1.00 49.59 277 VAL A N 1
ATOM 2180 C CA . VAL A 1 277 ? 33.613 -4.884 -31.866 1.00 49.59 277 VAL A CA 1
ATOM 2181 C C . VAL A 1 277 ? 33.597 -6.348 -31.450 1.00 49.59 277 VAL A C 1
ATOM 2183 O O . VAL A 1 277 ? 32.565 -6.920 -31.112 1.00 49.59 277 VAL A O 1
ATOM 2186 N N . GLY A 1 278 ? 34.751 -6.989 -31.607 1.00 43.62 278 GLY A N 1
ATOM 2187 C CA . GLY A 1 278 ? 35.000 -8.376 -31.249 1.00 43.62 278 GLY A CA 1
ATOM 2188 C C . GLY A 1 278 ? 36.435 -8.532 -30.810 1.00 43.62 278 GLY A C 1
ATOM 2189 O O . GLY A 1 278 ? 37.311 -8.031 -31.546 1.00 43.62 278 GLY A O 1
#

Secondary structure (DSSP, 8-state):
--SSHHHHHHHHHHHTTS---------EEEEEEEE-SS-EEEEEEEEHHHHSTTTTT-TTPPPPPHHHHHTS-HHHHHHHHHHHHHHHHHHEEEEETTEE--EEEE-GGGGSSS--PPP-SSS--EEEEEEEEPPPSSSEEEEEEE---SSPEEEEEESSSPPEEE-TT-EEEEEEE-TT--EEE--S-HHHHHHHHHHHHHTTS-HHHHHHHHHHHHH-SSHHHHHHHHHHHHHHHHHHHHHHHTTS----HHHHHHHHHHHHHHHHHHHHH-S---

Mean predicted aligned error: 14.12 Å

Solvent-accessible surface area (backbone atoms only — not comparable to full-atom values): 15741 Å² total; per-residue (Å²): 139,82,85,67,67,60,61,58,51,51,54,52,51,54,65,70,68,76,62,83,80,52,48,63,77,68,64,64,46,52,28,39,38,46,84,51,98,72,35,36,35,40,40,26,69,41,53,45,42,66,37,32,79,92,39,42,90,46,70,71,35,64,64,41,40,32,69,64,62,64,69,54,51,74,67,60,48,51,57,50,50,56,44,36,53,55,38,50,62,60,32,48,49,41,27,44,61,88,37,85,47,76,68,46,81,48,50,72,36,69,78,37,89,72,65,51,64,66,88,61,101,55,71,44,30,37,39,46,44,36,38,42,27,67,77,74,91,64,58,34,40,37,33,41,34,37,54,41,89,61,85,38,28,43,35,38,37,49,86,74,78,75,64,43,60,27,51,52,65,29,62,41,48,67,30,30,28,38,90,86,64,51,77,38,81,37,85,66,61,51,69,62,41,49,52,50,49,56,43,44,53,50,58,78,74,18,55,66,56,52,48,49,52,48,48,53,58,76,66,44,100,48,71,69,66,53,51,52,52,51,51,49,49,52,52,52,48,54,52,52,50,54,36,40,77,70,65,76,48,89,74,66,64,70,60,52,52,52,50,52,54,50,52,53,51,50,55,51,51,49,51,71,69,42,90,75,85,126

Radius of gyration: 23.89 Å; Cα contacts (8 Å, |Δi|>4): 372; chains: 1; bounding box: 50×48×76 Å

Sequence (278 aa):
MSSHLVPLLTFALILLNTGLARAHKIDSMEFNFRESSEFWILEGEIDLTYMLPEFRGDPDAEALSRKEMMELSAEDWSVIHEKIEKTAKKLLAFTFADEDLPYLVSFPDFDKTPLLLPEEQQDVALITLRLLLEPSAGPGTLTLFWLDDLDAQLIIIPEEGDPYIALPGGEINLLAVDESGDPTQGTQGELFAWIKSGFAHVVPLGADHILFILGIFLLCPRLKPLLGQSLLFTLAHSITLTMAVKGWVSFNTTYIEILIATSIAWIGIENLWLKKVG

Nearest PDB structures (foldseek):
  5t7v-assembly1_LR  TM=2.282E-01  e=2.450E+00  Staphylococcus aureus
  4lzk-assembly1_C  TM=2.948E-01  e=2.309E+00  Burkholderia cenocepacia J2315
  3k98-assembly1_A  TM=1.735E-01  e=1.522E+00  Homo sapiens
  6vmi-assembly1_AH  TM=2.968E-01  e=5.980E+00  Homo sapiens
  1zw9-assembly1_A  TM=1.825E-01  e=2.175E+00  Saccharomyces cerevisiae

pLDDT: mean 75.58, std 16.52, range [30.64, 95.56]

Foldseek 3Di:
DDDDVVVVVVVVVVVVPPPPQQFPDAAAWEWEWDDDL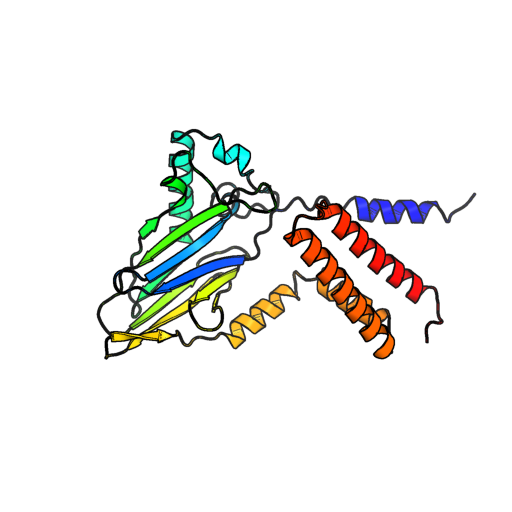FWTKTKGKDFLLCLAPVNNPPRNDHADFQVVVLPDDPVVVVVSVVSSVVSCVQFKWKDKQNHGFDKDKDWVQVVDVVRDADDDPDRGGITMIMIITGDDPAWTWIKMFGQDPDNYKYWYHYPDDDIDIGGHGGMFGQWTQHRVRDTDGGDDDRVPRVVVSVCVCCPPVVPVVVCVVVLLVLLDPDPPVSVVVVVVVVVVVVVVVVCVVVVVDDDDVVVVVVVVVVVSVVSSVVSVVPPDDD